Protein AF-A0A841MXU6-F1 (afdb_monomer_lite)

Secondary structure (DSSP, 8-state):
-PPEEEE---EETTTTEEPPHHHHHHHHHHHHTTTS-HHHHHHHTSSHHHHHHHHHHHHHHHHHHHHTTS--TTSHHHHHHHHHHT---EEEEEEETTT--EEEEEEEETTEEEEEEE-TTS-EEEEEEEES--TT---HHHHHHHHTTEEEEEEEEEEE--SS--STT----EEEEEEE-TT--EEEEEEE-TTSS-EEEEEE-SS----GGGEEEPPPTT--TTTT-S--PPTTTS-TT--PPP----

Organism: NCBI:txid297244

pLDDT: mean 88.32, std 12.35, range [35.34, 98.5]

Foldseek 3Di:
DFDKDKDFFDQDLQVLDTDDFVVRLVVQCVVCVVLDDNVVSCVQSPTSLSVVVQQVVLLVVLLLCVLVVVDDPLDVVSNVVSQSNGWDWTKMFIARPVPRHTQWMWIDIRQKIKIFGAAPVSHGQKMWIKGLHDPVDPDVVSSVLSNQQKIFGQKMKGWAADPDDPDPNSPQIWMWMWGADPQQKTKIWTFHPNPPPTDIDIDTDPDRAQRPLRIDHNADVPRCVRVNDPDRDDPRRGDPPDDDPDPNDD

Radius of gyration: 18.85 Å; chains: 1; bounding box: 48×35×50 Å

Structure (mmCIF, N/CA/C/O backbone):
data_AF-A0A841MXU6-F1
#
_entry.id   AF-A0A841MXU6-F1
#
loop_
_atom_site.group_PDB
_atom_site.id
_atom_site.type_symbol
_atom_site.label_atom_id
_atom_site.label_alt_id
_atom_site.label_comp_id
_atom_site.label_asym_id
_atom_site.label_entity_id
_atom_site.label_seq_id
_atom_site.pdbx_PDB_ins_code
_atom_site.Cartn_x
_atom_site.Cartn_y
_at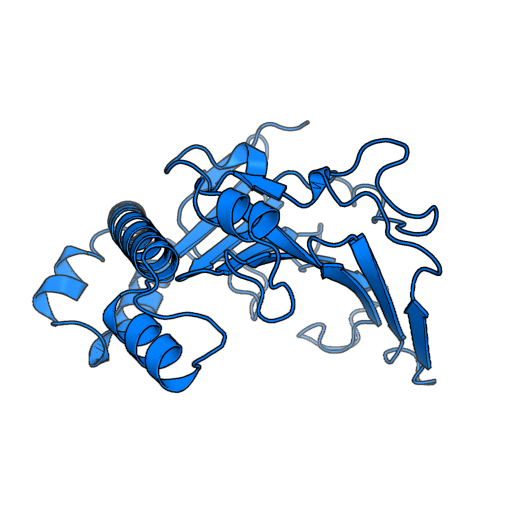om_site.Cartn_z
_atom_site.occupancy
_atom_site.B_iso_or_equiv
_atom_site.auth_seq_id
_atom_site.auth_comp_id
_atom_site.auth_asym_id
_atom_site.auth_atom_id
_atom_site.pdbx_PDB_model_num
ATOM 1 N N . MET A 1 1 ? 16.230 -15.625 5.266 1.00 59.97 1 MET A N 1
ATOM 2 C CA . MET A 1 1 ? 15.544 -14.329 5.433 1.00 59.97 1 MET A CA 1
ATOM 3 C C . MET A 1 1 ? 15.561 -14.016 6.918 1.00 59.97 1 MET A C 1
ATOM 5 O O . MET A 1 1 ? 15.306 -14.938 7.688 1.00 59.97 1 MET A O 1
ATOM 9 N N . GLN A 1 2 ? 15.966 -12.811 7.331 1.00 74.25 2 GLN A N 1
ATOM 10 C CA . GLN A 1 2 ? 15.846 -12.430 8.743 1.00 74.25 2 GLN A CA 1
ATOM 11 C C . GLN A 1 2 ? 14.363 -12.413 9.120 1.00 74.25 2 GLN A C 1
ATOM 13 O O . GLN A 1 2 ? 13.522 -12.077 8.288 1.00 74.25 2 GLN A O 1
ATOM 18 N N . LYS A 1 3 ? 14.041 -12.833 10.343 1.00 91.31 3 LYS A N 1
ATOM 19 C CA . LYS A 1 3 ? 12.657 -12.862 10.813 1.00 91.31 3 LYS A CA 1
ATOM 20 C C . LYS A 1 3 ? 12.192 -11.433 11.097 1.00 91.31 3 LYS A C 1
ATOM 22 O O . LYS A 1 3 ? 12.962 -10.622 11.617 1.00 91.31 3 LYS A O 1
ATOM 27 N N . LEU A 1 4 ? 10.955 -11.131 10.716 1.00 95.75 4 LEU A N 1
ATOM 28 C CA . LEU A 1 4 ? 10.369 -9.804 10.845 1.00 95.75 4 LEU A CA 1
ATOM 29 C C . LEU A 1 4 ? 9.420 -9.735 12.047 1.00 95.75 4 LEU A C 1
ATOM 31 O O . LEU A 1 4 ? 8.705 -10.686 12.369 1.00 95.75 4 LEU A O 1
ATOM 35 N N . LYS A 1 5 ? 9.408 -8.575 12.705 1.00 96.50 5 LYS A N 1
ATOM 36 C CA . LYS A 1 5 ? 8.465 -8.188 13.760 1.00 96.50 5 LYS A CA 1
ATOM 37 C C . LYS A 1 5 ? 7.562 -7.080 13.227 1.00 96.50 5 LYS A C 1
ATOM 39 O O . LYS A 1 5 ? 8.055 -6.074 12.730 1.00 96.50 5 LYS A O 1
ATOM 44 N N . TYR A 1 6 ? 6.251 -7.228 13.392 1.00 97.81 6 TYR A N 1
ATOM 45 C CA . TYR A 1 6 ? 5.263 -6.281 12.868 1.00 97.81 6 TYR A CA 1
ATOM 46 C C . TYR A 1 6 ? 4.638 -5.429 13.972 1.00 97.81 6 TYR A C 1
ATOM 48 O O . TYR A 1 6 ? 4.159 -5.953 14.981 1.00 97.81 6 TYR A O 1
ATOM 56 N N . ILE A 1 7 ? 4.606 -4.113 13.763 1.00 98.00 7 ILE A N 1
ATOM 57 C CA . ILE A 1 7 ? 3.993 -3.131 14.671 1.00 98.00 7 ILE A CA 1
ATOM 58 C C . ILE A 1 7 ? 3.063 -2.186 13.902 1.00 98.00 7 ILE A C 1
ATOM 60 O O . ILE A 1 7 ? 3.273 -1.932 12.723 1.00 98.00 7 ILE A O 1
ATOM 64 N N . TYR A 1 8 ? 2.056 -1.617 14.565 1.00 98.31 8 TYR A N 1
ATOM 65 C CA . TYR A 1 8 ? 1.033 -0.765 13.928 1.00 98.31 8 TYR A CA 1
ATOM 66 C C . TYR A 1 8 ? 1.363 0.735 13.992 1.00 98.31 8 TYR A C 1
ATOM 68 O O . TYR A 1 8 ? 0.489 1.581 14.168 1.00 98.31 8 TYR A O 1
ATOM 76 N N . GLN A 1 9 ? 2.649 1.071 13.940 1.00 97.56 9 GLN A N 1
ATOM 77 C CA . GLN A 1 9 ? 3.138 2.443 14.070 1.00 97.56 9 GLN A CA 1
ATOM 78 C C . GLN A 1 9 ? 3.466 3.034 12.700 1.00 97.56 9 GLN A C 1
ATOM 80 O O . GLN A 1 9 ? 3.890 2.320 11.791 1.00 97.56 9 GLN A O 1
ATOM 85 N N . ASN A 1 10 ? 3.272 4.346 12.569 1.00 94.69 10 ASN A N 1
ATOM 86 C CA . ASN A 1 10 ? 3.491 5.062 11.318 1.00 94.69 10 ASN A CA 1
ATOM 87 C C . ASN A 1 10 ? 4.986 5.309 11.055 1.00 94.69 10 ASN A C 1
ATOM 89 O O . ASN A 1 10 ? 5.704 5.814 11.925 1.00 94.69 10 ASN A O 1
ATOM 93 N N . TRP A 1 11 ? 5.425 5.051 9.826 1.00 95.38 11 TRP A N 1
ATOM 94 C CA . TRP A 1 11 ? 6.692 5.552 9.314 1.00 95.38 11 TRP A CA 1
ATOM 95 C C . TRP A 1 11 ? 6.511 6.961 8.747 1.00 95.38 11 TRP A C 1
ATOM 97 O O . TRP A 1 11 ? 5.842 7.169 7.736 1.00 95.38 11 TRP A O 1
ATOM 107 N N . ASN A 1 12 ? 7.125 7.968 9.367 1.00 91.38 12 ASN A N 1
ATOM 108 C CA . ASN A 1 12 ? 7.040 9.318 8.825 1.00 91.38 12 ASN A CA 1
ATOM 109 C C . ASN A 1 12 ? 8.089 9.518 7.726 1.00 91.38 12 ASN A C 1
ATOM 111 O O . ASN A 1 12 ? 9.257 9.771 8.028 1.00 91.38 12 ASN A O 1
ATOM 115 N N . ARG A 1 13 ? 7.648 9.469 6.462 1.00 84.56 13 ARG A N 1
ATOM 116 C CA . ARG A 1 13 ? 8.497 9.702 5.280 1.00 84.56 13 ARG A CA 1
ATOM 117 C C . ARG A 1 13 ? 9.239 11.039 5.311 1.00 84.56 13 ARG A C 1
ATOM 119 O O . ARG A 1 13 ? 10.367 11.106 4.851 1.00 84.56 13 ARG A O 1
ATOM 126 N N . SER A 1 14 ? 8.639 12.100 5.853 1.00 84.06 14 SER A N 1
ATOM 127 C CA . SER A 1 14 ? 9.260 13.434 5.875 1.00 84.06 14 SER A CA 1
ATOM 128 C C . SER A 1 14 ? 10.401 13.559 6.883 1.00 84.06 14 SER A C 1
ATOM 130 O O . SER A 1 14 ? 11.242 14.439 6.732 1.00 84.06 14 SER A O 1
ATOM 132 N N . TYR A 1 15 ? 10.413 12.711 7.912 1.00 85.75 15 TYR A N 1
ATOM 133 C CA . TYR A 1 15 ? 11.448 12.700 8.948 1.00 85.75 15 TYR A CA 1
ATOM 134 C C . TYR A 1 15 ? 12.307 11.433 8.921 1.00 85.75 15 TYR A C 1
ATOM 136 O O . TYR A 1 15 ? 13.129 11.270 9.820 1.00 85.75 15 TYR A O 1
ATOM 144 N N . TYR A 1 16 ? 12.088 10.537 7.950 1.00 88.44 16 TYR A N 1
ATOM 145 C CA . TYR A 1 16 ? 12.778 9.248 7.826 1.00 88.44 16 TYR A CA 1
ATOM 146 C C . TYR A 1 16 ? 12.833 8.484 9.156 1.00 88.44 16 TYR A C 1
ATOM 148 O O . TYR A 1 16 ? 13.884 8.028 9.604 1.00 88.44 16 TYR A O 1
ATOM 156 N N . LYS A 1 17 ? 11.688 8.430 9.852 1.00 93.69 17 LYS A N 1
ATOM 157 C CA . LYS A 1 17 ? 11.637 7.928 11.227 1.00 93.69 17 LYS A CA 1
ATOM 158 C C . LYS A 1 17 ? 10.309 7.280 11.593 1.00 93.69 17 LYS A C 1
ATOM 160 O O . LYS A 1 17 ? 9.234 7.866 11.411 1.00 93.69 17 LYS A O 1
ATOM 165 N N . LEU A 1 18 ? 10.420 6.135 12.263 1.00 96.50 18 LEU A N 1
ATOM 166 C CA . LEU A 1 18 ? 9.331 5.460 12.957 1.00 96.50 18 LEU A CA 1
ATOM 167 C C . LEU A 1 18 ? 8.776 6.343 14.082 1.00 96.50 18 LEU A C 1
ATOM 169 O O . LEU A 1 18 ? 9.493 6.754 14.999 1.00 96.50 18 LEU A O 1
ATOM 173 N N . GLN A 1 19 ? 7.482 6.636 14.017 1.00 96.94 19 GLN A N 1
ATOM 174 C CA . GLN A 1 19 ? 6.793 7.419 15.035 1.00 96.94 19 GLN A CA 1
ATOM 175 C C . GLN A 1 19 ? 6.415 6.549 16.225 1.00 96.94 19 GLN A C 1
ATOM 177 O O . GLN A 1 19 ? 6.092 5.372 16.071 1.00 96.94 19 GLN A O 1
ATOM 182 N N . SER A 1 20 ? 6.396 7.137 17.422 1.00 97.00 20 SER A N 1
ATOM 183 C CA . SER A 1 20 ? 5.842 6.452 18.589 1.00 97.00 20 SER A CA 1
ATOM 184 C C . SER A 1 20 ? 4.353 6.150 18.386 1.00 97.00 20 SER A C 1
ATOM 186 O O . SER A 1 20 ? 3.669 6.778 17.570 1.00 97.00 20 SER A O 1
ATOM 188 N N . GLU A 1 21 ? 3.836 5.198 19.157 1.00 97.38 21 GLU A N 1
ATOM 189 C CA . GLU A 1 21 ? 2.404 4.905 19.220 1.00 97.38 21 GLU A CA 1
ATOM 190 C C . GLU A 1 21 ? 1.576 6.165 19.527 1.00 97.38 21 GLU A C 1
ATOM 192 O O . GLU A 1 21 ? 0.619 6.457 18.813 1.00 97.38 21 GLU A O 1
ATOM 197 N N . GLU A 1 22 ? 1.995 6.979 20.501 1.00 97.62 22 GLU A N 1
ATOM 198 C CA . GLU A 1 22 ? 1.302 8.223 20.858 1.00 97.62 22 GLU A CA 1
ATOM 199 C C . GLU A 1 22 ? 1.213 9.200 19.674 1.00 97.62 22 GLU A C 1
ATOM 201 O O . GLU A 1 22 ? 0.155 9.778 19.411 1.00 97.62 22 GLU A O 1
ATOM 206 N N . VAL A 1 23 ? 2.313 9.390 18.935 1.00 97.50 23 VAL A N 1
ATOM 207 C CA . VAL A 1 23 ? 2.326 10.289 17.773 1.00 97.50 23 VAL A CA 1
ATOM 208 C C . VAL A 1 23 ? 1.480 9.720 16.633 1.00 97.50 23 VAL A C 1
ATOM 210 O O . VAL A 1 23 ? 0.743 10.470 15.991 1.00 97.50 23 VAL A O 1
ATOM 213 N N . THR A 1 24 ? 1.525 8.403 16.424 1.00 97.44 24 THR A N 1
ATOM 214 C CA . THR A 1 24 ? 0.698 7.706 15.426 1.00 97.44 24 THR A CA 1
ATOM 215 C C . THR A 1 24 ? -0.796 7.878 15.727 1.00 97.44 24 THR A C 1
ATOM 217 O O . THR A 1 24 ? -1.571 8.258 14.850 1.00 97.44 24 THR A O 1
ATOM 220 N N . ILE A 1 25 ? -1.210 7.712 16.985 1.00 98.06 25 ILE A N 1
ATOM 221 C CA . ILE A 1 25 ? -2.596 7.939 17.411 1.00 98.06 25 ILE A CA 1
ATOM 222 C C . ILE A 1 25 ? -3.023 9.396 17.235 1.00 98.06 25 ILE A C 1
ATOM 224 O O . ILE A 1 25 ? -4.095 9.659 16.681 1.00 98.06 25 ILE A O 1
ATOM 228 N N . LYS A 1 26 ? -2.188 10.359 17.644 1.00 97.38 26 LYS A N 1
ATOM 229 C CA . LYS A 1 26 ? -2.478 11.790 17.446 1.00 97.38 26 LYS A CA 1
ATOM 230 C C . LYS A 1 26 ? -2.643 12.138 15.968 1.00 97.38 26 LYS A C 1
ATOM 232 O O . LYS A 1 26 ? -3.482 12.978 15.636 1.00 97.38 26 LYS A O 1
ATOM 237 N N . TYR A 1 27 ? -1.873 11.497 15.088 1.00 96.19 27 TYR A N 1
ATOM 238 C CA . TYR A 1 27 ? -2.028 11.642 13.645 1.00 96.19 27 TYR A CA 1
ATOM 239 C C . TYR A 1 27 ? -3.426 11.201 13.187 1.00 96.19 27 TYR A C 1
ATOM 241 O O . TYR A 1 27 ? -4.136 12.020 12.599 1.00 96.19 27 TYR A O 1
ATOM 249 N N . TYR A 1 28 ? -3.877 9.989 13.533 1.00 97.25 28 TYR A N 1
ATOM 250 C CA . TYR A 1 28 ? -5.220 9.520 13.160 1.00 97.25 28 TYR A CA 1
ATOM 251 C C . TYR A 1 28 ?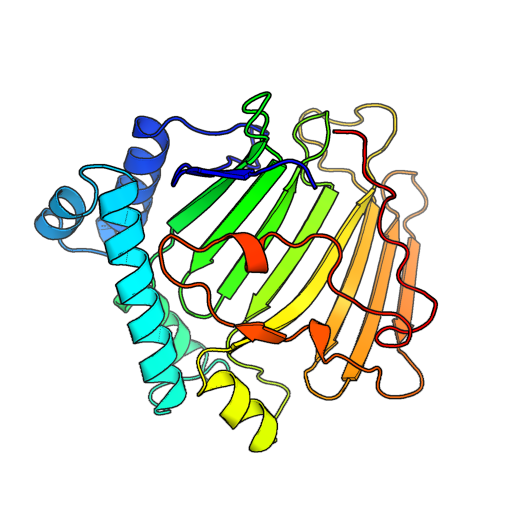 -6.330 10.394 13.755 1.00 97.25 28 TYR A C 1
ATOM 253 O O . TYR A 1 28 ? -7.257 10.791 13.049 1.00 97.25 28 TYR A O 1
ATOM 261 N N . GLN A 1 29 ? -6.216 10.776 15.029 1.00 97.50 29 GLN A N 1
ATOM 262 C CA . GLN A 1 29 ? -7.179 11.668 15.680 1.00 97.50 29 GLN A CA 1
ATOM 263 C C . GLN A 1 29 ? -7.290 13.018 14.970 1.00 97.50 29 GLN A C 1
ATOM 265 O O . GLN A 1 29 ? -8.389 13.548 14.812 1.00 97.50 29 GLN A O 1
ATOM 270 N N . ARG A 1 30 ? -6.163 13.590 14.531 1.00 96.75 30 ARG A N 1
ATOM 271 C CA . ARG A 1 30 ? -6.155 14.851 13.785 1.00 96.75 30 ARG A CA 1
ATOM 272 C C . ARG A 1 30 ? -6.745 14.676 12.390 1.00 96.75 30 ARG A C 1
ATOM 274 O O . ARG A 1 30 ? -7.559 15.505 11.990 1.00 96.75 30 ARG A O 1
ATOM 281 N N . PHE A 1 31 ? -6.349 13.622 11.682 1.00 95.50 31 PHE A N 1
ATOM 282 C CA . PHE A 1 31 ? -6.774 13.357 10.310 1.00 95.50 31 PHE A CA 1
ATOM 283 C C . PHE A 1 31 ? -8.285 13.095 10.211 1.00 95.50 31 PHE A C 1
ATOM 285 O O . PHE A 1 31 ? -8.950 13.631 9.328 1.00 95.50 31 PHE A O 1
ATOM 292 N N . TYR A 1 32 ? -8.853 12.344 11.160 1.00 96.31 32 TYR A N 1
ATOM 293 C CA . TYR A 1 32 ? -10.266 11.946 11.147 1.00 96.31 32 TYR A CA 1
ATOM 294 C C . TYR A 1 32 ? -11.193 12.837 11.988 1.00 96.31 32 TYR A C 1
ATOM 296 O O . TYR A 1 32 ? -12.394 12.574 12.059 1.00 96.31 32 TYR A O 1
ATOM 304 N N . LYS A 1 33 ? -10.685 13.922 12.592 1.00 96.06 33 LYS A N 1
ATOM 305 C CA . LYS A 1 33 ? -11.451 14.798 13.503 1.00 96.06 33 LYS A CA 1
ATOM 306 C C . LYS A 1 33 ? -12.765 15.318 12.909 1.00 96.06 33 LYS A C 1
ATOM 308 O O . LYS A 1 33 ? -13.740 15.457 13.641 1.00 96.06 33 LYS A O 1
ATOM 313 N N . SER A 1 34 ? -12.776 15.639 11.616 1.00 93.50 34 SER A N 1
ATOM 314 C CA . SER A 1 34 ? -13.950 16.142 10.887 1.00 93.50 34 SER A CA 1
ATOM 315 C C . SER A 1 34 ? -14.631 15.086 10.014 1.00 93.50 34 SER A C 1
ATOM 317 O O . SER A 1 34 ? -15.618 15.399 9.361 1.00 93.50 34 SER A O 1
ATOM 319 N N . LYS A 1 35 ? -14.106 13.856 9.990 1.00 92.56 35 LYS A N 1
ATOM 320 C CA . LYS A 1 35 ? -14.578 12.758 9.131 1.00 92.56 35 LYS A CA 1
ATOM 321 C C . LYS A 1 35 ? -15.348 11.684 9.900 1.00 92.56 35 LYS A C 1
ATOM 323 O O . LYS A 1 35 ? -15.962 10.812 9.302 1.00 92.56 35 LYS A O 1
ATOM 328 N N . MET A 1 36 ? -15.292 11.712 11.231 1.00 93.81 36 MET A N 1
ATOM 329 C CA . MET A 1 36 ? -15.901 10.698 12.087 1.00 93.81 36 MET A CA 1
ATOM 330 C C . MET A 1 36 ? -16.563 11.321 13.320 1.00 93.81 36 MET A C 1
ATOM 332 O O . MET A 1 36 ? -16.081 12.334 13.837 1.00 93.81 36 MET A O 1
ATOM 336 N N . PRO A 1 37 ? -17.623 10.697 13.870 1.00 95.25 37 PRO A N 1
ATOM 337 C CA . PRO A 1 37 ? -18.188 11.110 15.147 1.00 95.25 37 PRO A CA 1
ATOM 338 C C . PRO A 1 37 ? -17.129 11.100 16.255 1.00 95.25 37 PRO A C 1
ATOM 340 O O . PRO A 1 37 ? -16.444 10.097 16.463 1.00 95.25 37 PRO A O 1
ATOM 343 N N . LYS A 1 38 ? -17.033 12.195 17.022 1.00 96.44 38 LYS A N 1
ATOM 344 C CA . LYS A 1 38 ? -16.000 12.384 18.059 1.00 96.44 38 LYS A CA 1
ATOM 345 C C . LYS A 1 38 ? -15.885 11.197 19.023 1.00 96.44 38 LYS A C 1
ATOM 347 O O . LYS A 1 38 ? -14.779 10.748 19.298 1.00 96.44 38 LYS A O 1
ATOM 352 N N . LYS A 1 39 ? -17.021 10.686 19.517 1.00 96.75 39 LYS A N 1
ATOM 353 C CA . LYS A 1 39 ? -17.061 9.546 20.448 1.00 96.75 39 LYS A CA 1
ATOM 354 C C . LYS A 1 39 ? -16.432 8.294 19.828 1.00 96.75 39 LYS A C 1
ATOM 356 O O . LYS A 1 39 ? -15.560 7.688 20.437 1.00 96.75 39 LYS A O 1
ATOM 361 N N . MET A 1 40 ? -16.820 7.976 18.594 1.00 96.69 40 MET A N 1
ATOM 362 C CA . MET A 1 40 ? -16.285 6.837 17.852 1.00 96.69 40 MET A CA 1
ATOM 363 C C . MET A 1 40 ? -14.782 6.988 17.609 1.00 96.69 40 MET A C 1
ATOM 365 O O . MET A 1 40 ? -14.031 6.046 17.836 1.00 96.69 40 MET A O 1
ATOM 369 N N . LEU A 1 41 ? -14.326 8.176 17.202 1.00 97.19 41 LEU A N 1
ATOM 370 C CA . LEU A 1 41 ? -12.905 8.434 16.983 1.00 97.19 41 LEU A CA 1
ATOM 371 C C . LEU A 1 41 ? -12.091 8.199 18.262 1.00 97.19 41 LEU A C 1
ATOM 373 O O . LEU A 1 41 ? -11.084 7.500 18.216 1.00 97.19 41 LEU A O 1
ATOM 377 N N . THR A 1 42 ? -12.540 8.719 19.407 1.00 96.69 42 THR A N 1
ATOM 378 C CA . THR A 1 42 ? -11.878 8.491 20.702 1.00 96.69 42 THR A CA 1
ATOM 379 C C . THR A 1 42 ? -11.848 7.009 21.079 1.00 96.69 42 THR A C 1
ATOM 381 O O . THR A 1 42 ? -10.805 6.509 21.483 1.00 96.69 42 THR A O 1
ATOM 384 N N . GLU A 1 43 ? -12.958 6.287 20.910 1.00 97.25 43 GLU A N 1
ATOM 385 C CA . GLU A 1 43 ? -13.033 4.852 21.217 1.00 97.25 43 GLU A CA 1
ATOM 386 C C . GLU A 1 43 ? -12.124 4.003 20.321 1.00 97.25 43 GLU A C 1
ATOM 388 O O . GLU A 1 43 ? -11.524 3.041 20.792 1.00 97.25 43 GLU A O 1
ATOM 393 N N . LYS A 1 44 ? -12.005 4.343 19.032 1.00 98.12 44 LYS A N 1
ATOM 394 C CA . LYS A 1 44 ? -11.187 3.577 18.078 1.00 98.12 44 LYS A CA 1
ATOM 395 C C . LYS A 1 44 ? -9.706 3.948 18.094 1.00 98.12 44 LYS A C 1
ATOM 397 O O . LYS A 1 44 ? -8.909 3.191 17.561 1.00 98.12 44 LYS A O 1
ATOM 402 N N . THR A 1 45 ? -9.329 5.068 18.708 1.00 97.56 45 THR A N 1
ATOM 403 C CA . THR A 1 45 ? -7.935 5.551 18.792 1.00 97.56 45 THR A CA 1
ATOM 404 C C . THR A 1 45 ? -7.358 5.446 20.208 1.00 97.56 45 THR A C 1
ATOM 406 O O . THR A 1 45 ? -6.571 6.294 20.619 1.00 97.56 45 THR A O 1
ATOM 409 N N . GLN A 1 46 ? -7.759 4.421 20.968 1.00 97.06 46 GLN A N 1
ATOM 410 C CA . GLN A 1 46 ? -7.205 4.141 22.302 1.00 97.06 46 GLN A CA 1
ATOM 411 C C . GLN A 1 46 ? -5.733 3.711 22.243 1.00 97.06 46 GLN A C 1
ATOM 413 O O . GLN A 1 46 ? -4.927 4.161 23.051 1.00 97.06 46 GLN A O 1
ATOM 418 N N . ASP A 1 47 ? -5.403 2.874 21.263 1.00 98.00 47 ASP A N 1
ATOM 419 C CA . ASP A 1 47 ? -4.073 2.342 20.975 1.00 98.00 47 ASP A CA 1
ATOM 420 C C . ASP A 1 47 ? -3.992 2.007 19.474 1.00 98.00 47 ASP A C 1
ATOM 422 O O . ASP A 1 47 ? -5.026 1.910 18.789 1.00 98.00 47 ASP A O 1
ATOM 426 N N . VAL A 1 48 ? -2.778 1.868 18.930 1.00 98.00 48 VAL A N 1
ATOM 427 C CA . VAL A 1 48 ? -2.612 1.697 17.471 1.00 98.00 48 VAL A CA 1
ATOM 428 C C . VAL A 1 48 ? -3.190 0.384 16.952 1.00 98.00 48 VAL A C 1
ATOM 430 O O . VAL A 1 48 ? -3.661 0.327 15.817 1.00 98.00 48 VAL A O 1
ATOM 433 N N . LYS A 1 49 ? -3.207 -0.675 17.769 1.00 97.94 49 LYS A N 1
ATOM 434 C CA . LYS A 1 49 ? -3.723 -1.988 17.367 1.00 97.94 49 LYS A CA 1
ATOM 435 C C . LYS A 1 49 ? -5.249 -1.979 17.300 1.00 97.94 49 LYS A C 1
ATOM 437 O O . LYS A 1 49 ? -5.822 -2.577 16.389 1.00 97.94 49 LYS A O 1
ATOM 442 N N . THR A 1 50 ? -5.907 -1.294 18.231 1.00 98.44 50 THR A N 1
ATOM 443 C CA . THR A 1 50 ? -7.355 -1.069 18.232 1.00 98.44 50 THR A CA 1
ATOM 444 C C . THR A 1 50 ? -7.778 -0.273 17.001 1.00 98.44 50 THR A C 1
ATOM 446 O O . THR A 1 50 ? -8.733 -0.669 16.325 1.00 98.44 50 THR A O 1
ATOM 449 N N . TRP A 1 51 ? -7.029 0.779 16.649 1.00 98.50 51 TRP A N 1
ATOM 450 C CA . TRP A 1 51 ? -7.261 1.517 15.408 1.00 98.50 51 TRP A CA 1
ATOM 451 C C . TRP A 1 51 ? -7.063 0.630 14.178 1.00 98.50 51 TRP A C 1
ATOM 453 O O . TRP A 1 51 ? -7.963 0.539 13.347 1.00 98.50 51 TRP A O 1
ATOM 463 N N . ALA A 1 52 ? -5.934 -0.079 14.088 1.00 98.44 52 ALA A N 1
ATOM 464 C CA . ALA A 1 52 ? -5.610 -0.926 12.944 1.00 98.44 52 ALA A CA 1
ATOM 465 C C . ALA A 1 52 ? -6.664 -2.018 12.706 1.00 98.44 52 ALA A C 1
ATOM 467 O O . ALA A 1 52 ? -7.068 -2.230 11.569 1.00 98.44 52 ALA A O 1
ATOM 468 N N . LYS A 1 53 ? -7.187 -2.663 13.760 1.00 98.31 53 LYS A N 1
ATOM 469 C CA . LYS A 1 53 ? -8.283 -3.645 13.633 1.00 98.31 53 LYS A CA 1
ATOM 470 C C . LYS A 1 53 ? -9.562 -3.029 13.072 1.00 98.31 53 LYS A C 1
ATOM 472 O O . LYS A 1 53 ? -10.224 -3.627 12.220 1.00 98.31 53 LYS A O 1
ATOM 477 N N . TYR A 1 54 ? -9.931 -1.850 13.574 1.00 98.25 54 TYR A N 1
ATOM 478 C CA . TYR A 1 54 ? -11.103 -1.125 13.091 1.00 98.25 54 TYR A CA 1
ATOM 479 C C . TYR A 1 54 ? -10.923 -0.712 11.627 1.00 98.25 54 TYR A C 1
ATOM 481 O O . TYR A 1 54 ? -11.806 -0.966 10.810 1.00 98.25 54 TYR A O 1
ATOM 489 N N . ALA A 1 55 ? -9.767 -0.141 11.295 1.00 98.31 55 ALA A N 1
ATOM 490 C CA . ALA A 1 55 ? -9.450 0.321 9.956 1.00 98.31 55 ALA A CA 1
ATOM 491 C C . ALA A 1 55 ? -9.375 -0.830 8.944 1.00 98.31 55 ALA A C 1
ATOM 493 O O . ALA A 1 55 ? -9.964 -0.739 7.872 1.00 98.31 55 ALA A O 1
ATOM 494 N N . TYR A 1 56 ? -8.753 -1.949 9.322 1.00 98.06 56 TYR A N 1
ATOM 495 C CA . TYR A 1 56 ? -8.729 -3.179 8.535 1.00 98.06 56 TYR A CA 1
ATOM 496 C C . TYR A 1 56 ? -10.137 -3.670 8.191 1.00 98.06 56 TYR A C 1
ATOM 498 O O . TYR A 1 56 ? -10.431 -3.947 7.031 1.00 98.06 56 TYR A O 1
ATOM 506 N N . SER A 1 57 ? -11.021 -3.732 9.193 1.00 97.69 57 SER A N 1
ATOM 507 C CA . SER A 1 57 ? -12.407 -4.175 8.995 1.00 97.69 57 SER A CA 1
ATOM 508 C C . SER A 1 57 ? -13.170 -3.226 8.068 1.00 97.69 57 SER A C 1
ATOM 510 O O . SER A 1 57 ? -13.900 -3.681 7.194 1.00 97.69 57 SER A O 1
ATOM 512 N N . ALA A 1 58 ? -12.967 -1.914 8.225 1.00 97.56 58 ALA A N 1
ATOM 513 C CA . ALA A 1 58 ? -13.582 -0.904 7.370 1.00 97.56 58 ALA A CA 1
ATOM 514 C C . ALA A 1 58 ? -13.078 -0.982 5.917 1.00 97.56 58 ALA A C 1
ATOM 516 O O . ALA A 1 58 ? -13.871 -0.887 4.988 1.00 97.56 58 ALA A O 1
ATOM 517 N N . ASN A 1 59 ? -11.781 -1.214 5.700 1.00 97.00 59 ASN A N 1
ATOM 518 C CA . ASN A 1 59 ? -11.230 -1.382 4.352 1.00 97.00 59 ASN A CA 1
ATOM 519 C C . ASN A 1 59 ? -11.701 -2.687 3.696 1.00 97.00 59 ASN A C 1
ATOM 521 O O . ASN A 1 59 ? -11.959 -2.705 2.497 1.00 97.00 59 ASN A O 1
ATOM 525 N N . LYS A 1 60 ? -11.881 -3.764 4.472 1.00 94.69 60 LYS A N 1
ATOM 526 C CA . LYS A 1 60 ? -12.470 -5.004 3.952 1.00 94.69 60 LYS A CA 1
ATOM 527 C C . LYS A 1 60 ? -13.920 -4.799 3.506 1.00 94.69 60 LYS A C 1
ATOM 529 O O . LYS A 1 60 ? -14.270 -5.227 2.413 1.00 94.69 60 LYS A O 1
ATOM 534 N N . ASP A 1 61 ? -14.725 -4.095 4.303 1.00 95.50 61 ASP A N 1
ATOM 535 C CA . ASP A 1 61 ? -16.089 -3.700 3.916 1.00 95.50 61 ASP A CA 1
ATOM 536 C C . ASP A 1 61 ? -16.088 -2.831 2.646 1.00 95.50 61 ASP A C 1
ATOM 538 O O . ASP A 1 61 ? -16.827 -3.105 1.705 1.00 95.50 61 ASP A O 1
ATOM 542 N N . PHE A 1 62 ? -15.190 -1.843 2.567 1.00 95.38 62 PHE A N 1
ATOM 543 C CA . PHE A 1 62 ? -15.023 -0.996 1.383 1.00 95.38 62 PHE A CA 1
ATOM 544 C C . PHE A 1 62 ? -14.793 -1.822 0.107 1.00 95.38 62 PHE A C 1
ATOM 546 O O . PHE A 1 62 ? -15.509 -1.637 -0.876 1.00 95.38 62 PHE A O 1
ATOM 553 N N . MET A 1 63 ? -13.844 -2.764 0.132 1.00 92.12 63 MET A N 1
ATOM 554 C CA . MET A 1 63 ? -13.557 -3.631 -1.018 1.00 92.12 63 MET A CA 1
ATOM 555 C C . MET A 1 63 ? -14.726 -4.568 -1.347 1.00 92.12 63 MET A C 1
ATOM 557 O O . MET A 1 63 ? -15.098 -4.703 -2.509 1.00 92.12 63 MET A O 1
ATOM 561 N N . GLN A 1 64 ? -15.373 -5.160 -0.339 1.00 91.12 64 GLN A N 1
ATOM 562 C CA . GLN A 1 64 ? -16.541 -6.021 -0.551 1.00 91.12 64 GLN A CA 1
ATOM 563 C C . GLN A 1 64 ? -17.685 -5.281 -1.250 1.00 91.12 64 GLN A C 1
ATOM 565 O O . GLN A 1 64 ? -18.308 -5.828 -2.162 1.00 91.12 64 GLN A O 1
ATOM 570 N N . ARG A 1 65 ? -17.935 -4.024 -0.873 1.00 92.69 65 ARG A N 1
ATOM 571 C CA . ARG A 1 65 ? -18.941 -3.171 -1.521 1.00 92.69 65 ARG A CA 1
ATOM 572 C C . ARG A 1 65 ? -18.549 -2.809 -2.957 1.00 92.69 65 ARG A C 1
ATOM 574 O O . ARG A 1 65 ? -19.412 -2.805 -3.836 1.00 92.69 65 ARG A O 1
ATOM 581 N N . MET A 1 66 ? -17.258 -2.592 -3.234 1.00 90.50 66 MET A N 1
ATOM 582 C CA . MET A 1 66 ? -16.768 -2.451 -4.615 1.00 90.50 66 MET A CA 1
ATOM 583 C C . MET A 1 66 ? -17.031 -3.712 -5.445 1.00 90.50 66 MET A C 1
ATOM 585 O O . MET A 1 66 ? -17.538 -3.622 -6.560 1.00 90.50 66 MET A O 1
ATOM 589 N N . TRP A 1 67 ? -16.760 -4.901 -4.900 1.00 86.38 67 TRP A N 1
ATOM 590 C CA . TRP A 1 67 ? -16.989 -6.181 -5.587 1.00 86.38 67 TRP A CA 1
ATOM 591 C C . TRP A 1 67 ? -18.455 -6.465 -5.884 1.00 86.38 67 TRP A C 1
ATOM 593 O O . TRP A 1 67 ? -18.773 -7.100 -6.892 1.00 86.38 67 TRP A O 1
ATOM 603 N N . GLN A 1 68 ? -19.343 -5.978 -5.021 1.00 88.12 68 GLN A N 1
ATOM 604 C CA . GLN A 1 68 ? -20.790 -6.016 -5.222 1.00 88.12 68 GLN A CA 1
ATOM 605 C C . GLN A 1 68 ? -21.270 -4.993 -6.264 1.00 88.12 68 GLN A C 1
ATOM 607 O O . GLN A 1 68 ? -22.443 -5.002 -6.633 1.00 88.12 68 GLN A O 1
ATOM 612 N N . GLY A 1 69 ? -20.373 -4.143 -6.773 1.00 87.25 69 GLY A N 1
ATOM 613 C CA . GLY A 1 69 ? -20.663 -3.153 -7.802 1.00 87.25 69 GLY A CA 1
ATOM 614 C C . GLY A 1 69 ? -21.323 -1.883 -7.272 1.00 87.25 69 GLY A C 1
ATOM 615 O O . GLY A 1 69 ? -21.884 -1.131 -8.065 1.00 87.25 69 GLY A O 1
ATOM 616 N N . GLU A 1 70 ? -21.272 -1.619 -5.960 1.00 91.62 70 GLU A N 1
ATOM 617 C CA . GLU A 1 70 ? -21.852 -0.393 -5.394 1.00 91.62 70 GLU A CA 1
ATOM 618 C C . GLU A 1 70 ? -21.137 0.871 -5.891 1.00 91.62 70 GLU A C 1
ATOM 620 O O . GLU A 1 70 ? -21.757 1.920 -6.057 1.00 91.62 70 GLU A O 1
ATOM 625 N N . PHE A 1 71 ? -19.825 0.775 -6.108 1.00 92.12 71 PHE A N 1
ATOM 626 C CA . PHE A 1 71 ? -18.976 1.831 -6.648 1.00 92.12 71 PHE A CA 1
ATOM 627 C C . PHE A 1 71 ? -17.690 1.219 -7.227 1.00 92.12 71 PHE A C 1
ATOM 629 O O . PHE A 1 71 ? -17.373 0.062 -6.965 1.00 92.12 71 PHE A O 1
ATOM 636 N N . SER A 1 72 ? -16.955 1.975 -8.045 1.00 88.94 72 SER A N 1
ATOM 637 C CA . SER A 1 72 ? -15.699 1.523 -8.668 1.00 88.94 72 SER A CA 1
ATOM 638 C C . SER A 1 72 ? -14.790 2.706 -8.977 1.00 88.94 72 SER A C 1
ATOM 640 O O . SER A 1 72 ? -15.252 3.851 -8.991 1.00 88.94 72 SER A O 1
ATOM 642 N N . LEU A 1 73 ? -13.528 2.435 -9.319 1.00 87.00 73 LEU A N 1
ATOM 643 C CA . LEU A 1 73 ? -12.592 3.477 -9.756 1.00 87.00 73 LEU A CA 1
ATOM 644 C C . LEU A 1 73 ? -13.016 4.173 -11.068 1.00 87.00 73 LEU A C 1
ATOM 646 O O . LEU A 1 73 ? -12.493 5.234 -11.398 1.00 87.00 73 LEU A O 1
ATOM 650 N N . LYS A 1 74 ? -13.993 3.625 -11.808 1.00 85.88 74 LYS A N 1
ATOM 651 C CA . LYS A 1 74 ? -14.554 4.247 -13.022 1.00 85.88 74 LYS A CA 1
ATOM 652 C C . LYS A 1 74 ? -15.512 5.410 -12.722 1.00 85.88 74 LYS A C 1
ATOM 654 O O . LYS A 1 74 ? -15.778 6.212 -13.612 1.00 85.88 74 LYS A O 1
ATOM 659 N N . ASN A 1 75 ? -16.030 5.514 -11.494 1.00 88.38 75 ASN A N 1
ATOM 660 C CA . ASN A 1 75 ? -16.882 6.619 -11.043 1.00 88.38 75 ASN A CA 1
ATOM 661 C C . ASN A 1 75 ? -16.240 7.301 -9.828 1.00 88.38 75 ASN A C 1
ATOM 663 O O . ASN A 1 75 ? -16.534 6.965 -8.678 1.00 88.38 75 ASN A O 1
ATOM 667 N N . LEU A 1 76 ? -15.344 8.249 -10.111 1.00 89.12 76 LEU A N 1
ATOM 668 C CA . LEU A 1 76 ? -14.486 8.873 -9.105 1.00 89.12 76 LEU A CA 1
ATOM 669 C C . LEU A 1 76 ? -15.261 9.646 -8.037 1.00 89.12 76 LEU A C 1
ATOM 671 O O . LEU A 1 76 ? -14.865 9.593 -6.880 1.00 89.12 76 LEU A O 1
ATOM 675 N N . ASP A 1 77 ? -16.365 10.311 -8.379 1.00 93.00 77 ASP A N 1
ATOM 676 C CA . ASP A 1 77 ? -17.138 11.081 -7.396 1.00 93.00 77 ASP A CA 1
ATOM 677 C C . ASP A 1 77 ? -17.725 10.153 -6.327 1.00 93.00 77 ASP A C 1
ATOM 679 O O . ASP A 1 77 ? -17.476 10.322 -5.134 1.00 93.00 77 ASP A O 1
ATOM 683 N N . THR A 1 78 ? -18.416 9.090 -6.756 1.00 93.81 78 THR A N 1
ATOM 684 C CA . THR A 1 78 ? -18.975 8.098 -5.824 1.00 93.81 78 THR A CA 1
ATOM 685 C C . THR A 1 78 ? -17.877 7.333 -5.086 1.00 93.81 78 THR A C 1
ATOM 687 O O . THR A 1 78 ? -18.021 7.048 -3.900 1.00 93.81 78 THR A O 1
ATOM 690 N N . PHE A 1 79 ? -16.768 7.010 -5.756 1.00 93.62 79 PHE A N 1
ATOM 691 C CA . PHE A 1 79 ? -15.623 6.373 -5.111 1.00 93.62 79 PHE A CA 1
ATOM 692 C C . PHE A 1 79 ? -15.053 7.249 -3.987 1.00 93.62 79 PHE A C 1
ATOM 694 O O . PHE A 1 79 ? -14.869 6.766 -2.871 1.00 93.62 79 PHE A O 1
ATOM 701 N N . ASN A 1 80 ? -14.831 8.538 -4.250 1.00 93.38 80 ASN A N 1
ATOM 702 C CA . ASN A 1 80 ? -14.276 9.483 -3.282 1.00 93.38 80 ASN A CA 1
ATOM 703 C C . ASN A 1 80 ? -15.207 9.682 -2.080 1.00 93.38 80 ASN A C 1
ATOM 705 O O . ASN A 1 80 ? -14.742 9.636 -0.939 1.00 93.38 80 ASN A O 1
ATOM 709 N N . ASP A 1 81 ? -16.517 9.798 -2.316 1.00 94.44 81 ASP A N 1
ATOM 710 C CA . ASP A 1 81 ? -17.512 9.859 -1.240 1.00 94.44 81 ASP A CA 1
ATOM 711 C C . ASP A 1 81 ? -17.424 8.621 -0.334 1.00 94.44 81 ASP A C 1
ATOM 713 O O . ASP A 1 81 ? -17.438 8.722 0.897 1.00 94.44 81 ASP A O 1
ATOM 717 N N . LYS A 1 82 ? -17.274 7.433 -0.934 1.00 95.25 82 LYS A N 1
ATOM 718 C CA . LYS A 1 82 ? -17.154 6.166 -0.199 1.00 95.25 82 LYS A CA 1
ATOM 719 C C . LYS A 1 82 ? -15.821 6.029 0.526 1.00 95.25 82 LYS A C 1
ATOM 721 O O . LYS A 1 82 ? -15.782 5.430 1.603 1.00 95.25 82 LYS A O 1
ATOM 726 N N . VAL A 1 83 ? -14.739 6.591 -0.015 1.00 94.31 83 VAL A N 1
ATOM 727 C CA . VAL A 1 83 ? -13.440 6.653 0.669 1.00 94.31 83 VAL A CA 1
ATOM 728 C C . VAL A 1 83 ? -13.576 7.464 1.955 1.00 94.31 83 VAL A C 1
ATOM 730 O O . VAL A 1 83 ? -13.155 7.001 3.016 1.00 94.31 83 VAL A O 1
ATOM 733 N N . ASP A 1 84 ? -14.210 8.634 1.898 1.00 91.94 84 ASP A N 1
ATOM 734 C CA . ASP A 1 84 ? -14.422 9.453 3.091 1.00 91.94 84 ASP A CA 1
ATOM 735 C C . ASP A 1 84 ? -15.382 8.780 4.090 1.00 91.94 84 ASP A C 1
ATOM 737 O O . ASP A 1 84 ? -15.114 8.753 5.299 1.00 91.94 84 ASP A O 1
ATOM 741 N N . GLU A 1 85 ? -16.458 8.161 3.598 1.00 94.19 85 GLU A N 1
ATOM 742 C CA . GLU A 1 85 ? -17.456 7.469 4.419 1.00 94.19 85 GLU A CA 1
ATOM 743 C C . GLU A 1 85 ? -16.864 6.256 5.155 1.00 94.19 85 GLU A C 1
ATOM 745 O O . GLU A 1 85 ? -17.053 6.121 6.369 1.00 94.19 85 GLU A O 1
ATOM 750 N N . ILE A 1 86 ? -16.119 5.395 4.457 1.00 95.81 86 ILE A N 1
ATOM 751 C CA . ILE A 1 86 ? -15.815 4.031 4.916 1.00 95.81 86 ILE A CA 1
ATOM 752 C C . ILE A 1 86 ? -14.317 3.829 5.136 1.00 95.81 86 ILE A C 1
ATOM 754 O O . ILE A 1 86 ? -13.925 3.377 6.210 1.00 95.81 86 ILE A O 1
ATOM 758 N N . ALA A 1 87 ? -13.476 4.155 4.150 1.00 96.31 87 ALA A N 1
ATOM 759 C CA . ALA A 1 87 ? -12.069 3.762 4.142 1.00 96.31 87 ALA A CA 1
ATOM 760 C C . ALA A 1 87 ? -11.280 4.402 5.292 1.00 96.31 87 ALA A C 1
ATOM 762 O O . ALA A 1 87 ? -11.445 5.582 5.627 1.00 96.31 87 ALA A O 1
ATOM 763 N N . ARG A 1 88 ? -10.387 3.631 5.913 1.00 97.31 88 ARG A N 1
ATOM 764 C CA . ARG A 1 88 ? -9.580 4.084 7.052 1.00 97.31 88 ARG A CA 1
ATOM 765 C C . ARG A 1 88 ? -8.130 3.687 6.862 1.00 97.31 88 ARG A C 1
ATOM 767 O O . ARG A 1 88 ? -7.811 2.517 6.694 1.00 97.31 88 ARG A O 1
ATOM 774 N N . ILE A 1 89 ? -7.251 4.675 6.931 1.00 96.81 89 ILE A N 1
ATOM 775 C CA . ILE A 1 89 ? -5.821 4.466 6.793 1.00 96.81 89 ILE A CA 1
ATOM 776 C C . ILE A 1 89 ? -5.291 3.841 8.078 1.00 96.81 89 ILE A C 1
ATOM 778 O O . ILE A 1 89 ? -5.588 4.319 9.177 1.00 96.81 89 ILE A O 1
ATOM 782 N N . PHE A 1 90 ? -4.475 2.806 7.941 1.00 97.56 90 PHE A N 1
ATOM 783 C CA . PHE A 1 90 ? -3.617 2.322 9.013 1.00 97.56 90 PHE A CA 1
ATOM 784 C C . PHE A 1 90 ? -2.271 1.880 8.448 1.00 97.56 90 PHE A C 1
ATOM 786 O O . PHE A 1 90 ? -2.142 1.621 7.252 1.00 97.56 90 PHE A O 1
ATOM 793 N N . ASN A 1 91 ? -1.272 1.822 9.325 1.00 97.19 91 ASN A N 1
ATOM 794 C CA . ASN A 1 91 ? 0.097 1.512 8.947 1.00 97.19 91 ASN A CA 1
ATOM 795 C C . ASN A 1 91 ? 0.564 0.243 9.661 1.00 97.19 91 ASN A C 1
ATOM 797 O O . ASN A 1 91 ? 0.208 0.003 10.819 1.00 97.19 91 ASN A O 1
ATOM 801 N N . VAL A 1 92 ? 1.395 -0.542 8.982 1.00 98.38 92 VAL A N 1
ATOM 802 C CA . VAL A 1 92 ? 2.165 -1.640 9.571 1.00 98.38 92 VAL A CA 1
ATOM 803 C C . VAL A 1 92 ? 3.630 -1.374 9.268 1.00 98.38 92 VAL A C 1
ATOM 805 O O . VAL A 1 92 ? 3.987 -1.209 8.112 1.00 98.38 92 VAL A O 1
ATOM 808 N N . THR A 1 93 ? 4.491 -1.339 10.278 1.00 98.31 93 THR A N 1
ATOM 809 C CA . THR A 1 93 ? 5.944 -1.283 10.087 1.00 98.31 93 THR A CA 1
ATOM 810 C C . THR A 1 93 ? 6.534 -2.652 10.410 1.00 98.31 93 THR A C 1
ATOM 812 O O . THR A 1 93 ? 6.276 -3.206 11.482 1.00 98.31 93 THR A O 1
ATOM 815 N N . ALA A 1 94 ? 7.315 -3.190 9.479 1.00 97.81 94 ALA A N 1
ATOM 816 C CA . ALA A 1 94 ? 8.128 -4.381 9.652 1.00 97.81 94 ALA A CA 1
ATOM 817 C C . ALA A 1 94 ? 9.515 -3.980 10.169 1.00 97.81 94 ALA A C 1
ATOM 819 O O . ALA A 1 94 ? 10.191 -3.133 9.582 1.00 97.81 94 ALA A O 1
ATOM 820 N N . LEU A 1 95 ? 9.937 -4.595 11.269 1.00 97.12 95 LEU A N 1
ATOM 821 C CA . LEU A 1 95 ? 11.257 -4.437 11.867 1.00 97.12 95 LEU A CA 1
ATOM 822 C C . LEU A 1 95 ? 12.037 -5.743 11.739 1.00 97.12 95 LEU A C 1
ATOM 824 O O . LEU A 1 95 ? 11.453 -6.822 11.859 1.00 97.12 95 LEU A O 1
ATOM 828 N N . LEU A 1 96 ? 13.352 -5.657 11.583 1.00 94.88 96 LEU A N 1
ATOM 829 C CA . LEU A 1 96 ? 14.232 -6.815 11.736 1.00 94.88 96 LEU A CA 1
ATOM 830 C C . LEU A 1 96 ? 14.188 -7.274 13.199 1.00 94.88 96 LEU A C 1
ATOM 832 O O . LEU A 1 96 ? 14.464 -6.487 14.101 1.00 94.88 96 LEU A O 1
ATOM 836 N N . GLU A 1 97 ? 13.833 -8.533 13.466 1.00 92.88 97 GLU A N 1
ATOM 837 C CA . GLU A 1 97 ? 13.611 -9.009 14.844 1.00 92.88 97 GLU A CA 1
ATOM 838 C C . GLU A 1 97 ? 14.878 -8.931 15.714 1.00 92.88 97 GLU A C 1
ATOM 840 O O . GLU A 1 97 ? 14.787 -8.757 16.926 1.00 92.88 97 GLU A O 1
ATOM 845 N N . THR A 1 98 ? 16.060 -9.030 15.104 1.00 91.81 98 THR A N 1
ATOM 846 C CA . THR A 1 98 ? 17.354 -9.035 15.799 1.00 91.81 98 THR A CA 1
ATOM 847 C C . THR A 1 98 ? 17.839 -7.646 16.203 1.00 91.81 98 THR A C 1
ATOM 849 O O . THR A 1 98 ? 18.471 -7.508 17.248 1.00 91.81 98 THR A O 1
ATOM 852 N N . THR A 1 99 ? 17.579 -6.627 15.385 1.00 92.94 99 THR A N 1
ATOM 853 C CA . THR A 1 99 ? 18.120 -5.269 15.573 1.00 92.94 99 THR A CA 1
ATOM 854 C C . THR A 1 99 ? 17.046 -4.229 15.876 1.00 92.94 99 THR A C 1
ATOM 856 O O . THR A 1 99 ? 17.378 -3.095 16.212 1.00 92.94 99 THR A O 1
ATOM 859 N N . GLU A 1 100 ? 15.773 -4.597 15.725 1.00 92.56 100 GLU A N 1
ATOM 860 C CA . GLU A 1 100 ? 14.611 -3.703 15.720 1.00 92.56 100 GLU A CA 1
ATOM 861 C C . GLU A 1 100 ? 14.718 -2.547 14.709 1.00 92.56 100 GLU A C 1
ATOM 863 O O . GLU A 1 100 ? 13.966 -1.573 14.793 1.00 92.56 100 GLU A O 1
ATOM 868 N N . GLN A 1 101 ? 15.622 -2.655 13.726 1.00 92.81 101 GLN A N 1
ATOM 869 C CA . GLN A 1 101 ? 15.749 -1.662 12.667 1.00 92.81 101 GLN A CA 1
ATOM 870 C C . GLN A 1 101 ? 14.546 -1.737 11.715 1.00 92.81 101 GLN A C 1
ATOM 872 O O . GLN A 1 101 ? 14.103 -2.843 11.380 1.00 92.81 101 GLN A O 1
ATOM 877 N N . PRO A 1 102 ? 14.014 -0.587 11.268 1.00 94.75 102 PRO A N 1
ATOM 878 C CA . PRO A 1 102 ? 12.977 -0.528 10.246 1.00 94.75 102 PRO A CA 1
ATOM 879 C C . PRO A 1 102 ? 13.431 -1.203 8.951 1.00 94.75 102 PRO A C 1
ATOM 881 O O . PRO A 1 102 ? 14.418 -0.801 8.349 1.00 94.75 102 PRO A O 1
ATOM 884 N N . TYR A 1 103 ? 12.692 -2.224 8.521 1.00 95.94 103 TYR A N 1
ATOM 885 C CA . TYR A 1 103 ? 12.932 -2.928 7.261 1.00 95.94 103 TYR A CA 1
ATOM 886 C C . TYR A 1 103 ? 12.051 -2.369 6.142 1.00 95.94 103 TYR A C 1
ATOM 888 O O . TYR A 1 103 ? 12.503 -2.082 5.035 1.00 95.94 103 TYR A O 1
ATOM 896 N N . ALA A 1 104 ? 10.766 -2.214 6.444 1.00 97.50 104 ALA A N 1
ATOM 897 C CA . ALA A 1 104 ? 9.767 -1.724 5.515 1.00 97.50 104 ALA A CA 1
ATOM 898 C C . ALA A 1 104 ? 8.535 -1.239 6.284 1.00 97.50 104 ALA A C 1
ATOM 900 O O . ALA A 1 104 ? 8.344 -1.571 7.454 1.00 97.50 104 ALA A O 1
ATOM 901 N N . TYR A 1 105 ? 7.657 -0.497 5.623 1.00 98.00 105 TYR A N 1
ATOM 902 C CA . TYR A 1 105 ? 6.320 -0.209 6.134 1.00 98.00 105 TYR A CA 1
ATOM 903 C C . TYR A 1 105 ? 5.279 -0.335 5.030 1.00 98.00 105 TYR A C 1
ATOM 905 O O . TYR A 1 105 ? 5.592 -0.309 3.843 1.00 98.00 105 TYR A O 1
ATOM 913 N N . LEU A 1 106 ? 4.042 -0.517 5.458 1.00 98.19 106 LEU A N 1
ATOM 914 C CA . LEU A 1 106 ? 2.868 -0.737 4.645 1.00 98.19 106 LEU A CA 1
ATOM 915 C C . LEU A 1 106 ? 1.807 0.281 5.054 1.00 98.19 106 LEU A C 1
ATOM 917 O O . LEU A 1 106 ? 1.432 0.345 6.226 1.00 98.19 106 LEU A O 1
ATOM 921 N N . ASP A 1 107 ? 1.305 1.019 4.074 1.00 96.56 107 ASP A N 1
ATOM 922 C CA . ASP A 1 107 ? 0.167 1.922 4.200 1.00 96.56 107 ASP A CA 1
ATOM 923 C C . ASP A 1 107 ? -1.038 1.254 3.531 1.00 96.56 107 ASP A C 1
ATOM 925 O O . ASP A 1 107 ? -0.969 0.921 2.351 1.00 96.56 107 ASP A O 1
ATOM 929 N N . ILE A 1 108 ? -2.139 1.041 4.257 1.00 95.88 108 ILE A N 1
ATOM 930 C CA . ILE A 1 108 ? -3.382 0.487 3.688 1.00 95.88 108 ILE A CA 1
ATOM 931 C C . ILE A 1 108 ? -4.505 1.500 3.865 1.00 95.88 108 ILE A C 1
ATOM 933 O O . ILE A 1 108 ? -4.707 2.006 4.970 1.00 95.88 108 ILE A O 1
ATOM 937 N N . GLY A 1 109 ? -5.284 1.735 2.809 1.00 94.94 109 GLY A N 1
ATOM 938 C CA . GLY A 1 109 ? -6.500 2.541 2.861 1.00 94.94 109 GLY A CA 1
ATOM 939 C C . GLY A 1 109 ? -7.448 2.230 1.706 1.00 94.94 109 GLY A C 1
ATOM 940 O O . GLY A 1 109 ? -7.086 2.365 0.539 1.00 94.94 109 GLY A O 1
ATOM 941 N N . GLY A 1 110 ? -8.687 1.854 2.029 1.00 92.19 110 GLY A N 1
ATOM 942 C CA . GLY A 1 110 ? -9.700 1.510 1.031 1.00 92.19 110 GLY A CA 1
ATOM 943 C C . GLY A 1 110 ? -9.238 0.357 0.142 1.00 92.19 110 GLY A C 1
ATOM 944 O O . GLY A 1 110 ? -8.911 -0.712 0.649 1.00 92.19 110 GLY A O 1
ATOM 945 N N . ALA A 1 111 ? -9.199 0.597 -1.169 1.00 91.31 111 ALA A N 1
ATOM 946 C CA . ALA A 1 111 ? -8.763 -0.367 -2.179 1.00 91.31 111 ALA A CA 1
ATOM 947 C C . ALA A 1 111 ? -7.249 -0.350 -2.457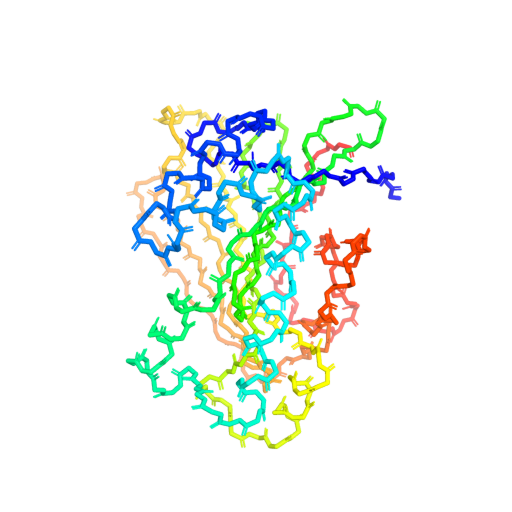 1.00 91.31 111 ALA A C 1
ATOM 949 O O . ALA A 1 111 ? -6.807 -1.062 -3.355 1.00 91.31 111 ALA A O 1
ATOM 950 N N . PHE A 1 112 ? -6.466 0.459 -1.736 1.00 95.06 112 PHE A N 1
ATOM 951 C CA . PHE A 1 112 ? -5.044 0.666 -2.008 1.00 95.06 112 PHE A CA 1
ATOM 952 C C . PHE A 1 112 ? -4.163 0.172 -0.864 1.00 95.06 112 PHE A C 1
ATOM 954 O O . PHE A 1 112 ? -4.489 0.338 0.318 1.00 95.06 112 PHE A O 1
ATOM 961 N N . ALA A 1 113 ? -3.015 -0.391 -1.231 1.00 96.88 113 ALA A N 1
ATOM 962 C CA . ALA A 1 113 ? -1.965 -0.773 -0.303 1.00 96.88 113 ALA A CA 1
ATOM 963 C C . ALA A 1 113 ? -0.593 -0.417 -0.889 1.00 96.88 113 ALA A C 1
ATOM 965 O O . ALA A 1 113 ? -0.288 -0.786 -2.019 1.00 96.88 113 ALA A O 1
ATOM 966 N N . THR A 1 114 ? 0.249 0.271 -0.124 1.00 97.88 114 THR A N 1
ATOM 967 C CA . THR A 1 114 ? 1.589 0.679 -0.561 1.00 97.88 114 THR A CA 1
ATOM 968 C C . THR A 1 114 ? 2.630 0.135 0.400 1.00 97.88 114 THR A C 1
ATOM 970 O O . THR A 1 114 ? 2.601 0.470 1.581 1.00 97.88 114 THR A O 1
ATOM 973 N N . VAL A 1 115 ? 3.563 -0.678 -0.096 1.00 98.19 115 VAL A N 1
ATOM 974 C CA . VAL A 1 115 ? 4.697 -1.197 0.684 1.00 98.19 115 VAL A CA 1
ATOM 975 C C . VAL A 1 115 ? 5.950 -0.432 0.303 1.00 98.19 115 VAL A C 1
ATOM 977 O O . VAL A 1 115 ? 6.268 -0.322 -0.875 1.00 98.19 115 VAL A O 1
ATOM 980 N N . CYS A 1 116 ? 6.692 0.049 1.288 1.00 97.75 116 CYS A N 1
ATOM 981 C CA . CYS A 1 116 ? 7.930 0.785 1.091 1.00 97.75 116 CYS A CA 1
ATOM 982 C C . CYS A 1 116 ? 9.068 0.154 1.875 1.00 97.75 116 CYS A C 1
ATOM 984 O O . CYS A 1 116 ? 8.970 -0.003 3.091 1.00 97.75 116 CYS A O 1
ATOM 986 N N . PHE A 1 117 ? 10.156 -0.153 1.179 1.00 96.94 117 PHE A N 1
ATOM 987 C CA . PHE A 1 117 ? 11.365 -0.730 1.749 1.00 96.94 117 PHE A CA 1
ATOM 988 C C . PHE A 1 117 ? 12.359 0.366 2.103 1.00 96.94 117 PHE A C 1
ATOM 990 O O . PHE A 1 117 ? 12.504 1.352 1.372 1.00 96.94 117 PHE A O 1
ATOM 997 N N . ILE A 1 118 ? 13.003 0.184 3.250 1.00 94.62 118 ILE A N 1
ATOM 998 C CA . ILE A 1 118 ? 13.855 1.176 3.891 1.00 94.62 118 ILE A CA 1
ATOM 999 C C . ILE A 1 118 ? 15.321 0.746 3.757 1.00 94.62 118 ILE A C 1
ATOM 1001 O O . ILE A 1 118 ? 15.643 -0.423 3.971 1.00 94.62 118 ILE A O 1
ATOM 1005 N N . ASP A 1 119 ? 16.192 1.680 3.380 1.00 90.75 119 ASP A N 1
ATOM 1006 C CA . ASP A 1 119 ? 17.641 1.467 3.312 1.00 90.75 119 ASP A CA 1
ATOM 1007 C C . ASP A 1 119 ? 18.338 1.783 4.650 1.00 90.75 119 ASP A C 1
ATOM 1009 O O . ASP A 1 119 ? 17.724 2.237 5.619 1.00 90.75 119 ASP A O 1
ATOM 1013 N N . GLU A 1 120 ? 19.648 1.570 4.717 1.00 87.88 120 GLU A N 1
ATOM 1014 C CA . GLU A 1 120 ? 20.478 1.812 5.901 1.00 87.88 120 GLU A CA 1
ATOM 1015 C C . GLU A 1 120 ? 20.511 3.283 6.365 1.00 87.88 120 GLU A C 1
ATOM 1017 O O . GLU A 1 120 ? 20.867 3.569 7.510 1.00 87.88 120 GLU A O 1
ATOM 1022 N N . TYR A 1 121 ? 20.096 4.220 5.509 1.00 86.88 121 TYR A N 1
ATOM 1023 C CA . TYR A 1 121 ? 19.974 5.646 5.814 1.00 86.88 121 TYR A CA 1
ATOM 1024 C C . TYR A 1 121 ? 18.545 6.042 6.205 1.00 86.88 121 TYR A C 1
ATOM 1026 O O . TYR A 1 121 ? 18.244 7.234 6.319 1.00 86.88 121 TYR A O 1
ATOM 1034 N N . ASN A 1 122 ? 17.666 5.063 6.436 1.00 89.75 122 ASN A N 1
ATOM 1035 C CA . ASN A 1 122 ? 16.243 5.242 6.704 1.00 89.75 122 ASN A CA 1
ATOM 1036 C C . ASN A 1 122 ? 15.455 5.861 5.532 1.00 89.75 122 ASN A C 1
ATOM 1038 O O . ASN A 1 122 ? 14.383 6.433 5.729 1.00 89.75 122 ASN A O 1
ATOM 1042 N N . ARG A 1 123 ? 15.940 5.766 4.294 1.00 89.00 123 ARG A N 1
ATOM 1043 C CA . ARG A 1 123 ? 15.249 6.305 3.113 1.00 89.00 123 ARG A CA 1
ATOM 1044 C C . ARG A 1 123 ? 14.412 5.219 2.455 1.00 89.00 123 ARG A C 1
ATOM 1046 O O . ARG A 1 123 ? 14.725 4.037 2.545 1.00 89.00 123 ARG A O 1
ATOM 1053 N N . VAL A 1 124 ? 13.347 5.619 1.765 1.00 92.12 124 VAL A N 1
ATOM 1054 C CA . VAL A 1 124 ? 12.567 4.684 0.945 1.00 92.12 124 VAL A CA 1
ATOM 1055 C C . VAL A 1 124 ? 13.301 4.489 -0.371 1.00 92.12 124 VAL A C 1
ATOM 1057 O O . VAL A 1 124 ? 13.321 5.408 -1.179 1.00 92.12 124 VAL A O 1
ATOM 1060 N N . TYR A 1 125 ? 13.876 3.314 -0.604 1.00 92.62 125 TYR A N 1
ATOM 1061 C CA . TYR A 1 125 ? 14.593 3.029 -1.853 1.00 92.62 125 TYR A CA 1
ATOM 1062 C C . TYR A 1 125 ? 13.764 2.197 -2.841 1.00 92.62 125 TYR A C 1
ATOM 1064 O O . TYR A 1 125 ? 14.072 2.154 -4.029 1.00 92.62 125 TYR A O 1
ATOM 1072 N N . MET A 1 126 ? 12.700 1.542 -2.369 1.00 95.44 126 MET A N 1
ATOM 1073 C CA . MET A 1 126 ? 11.795 0.765 -3.211 1.00 95.44 126 MET A CA 1
ATOM 1074 C C . MET A 1 126 ? 10.358 0.869 -2.704 1.00 95.44 126 MET A C 1
ATOM 1076 O O . MET A 1 126 ? 10.117 0.830 -1.495 1.00 95.44 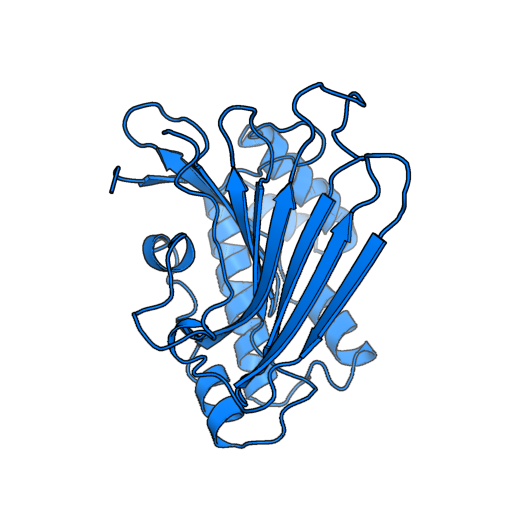126 MET A O 1
ATOM 1080 N N . GLN A 1 127 ? 9.401 0.965 -3.622 1.00 96.56 127 GLN A N 1
ATOM 1081 C CA . GLN A 1 127 ? 7.973 1.014 -3.334 1.00 96.56 127 GLN A CA 1
ATOM 1082 C C . GLN A 1 127 ? 7.198 0.054 -4.238 1.00 96.56 127 GLN A C 1
ATOM 1084 O O . GLN A 1 127 ? 7.435 -0.004 -5.439 1.00 96.56 127 GLN A O 1
ATOM 1089 N N . TYR A 1 128 ? 6.240 -0.656 -3.651 1.00 97.94 128 TYR A N 1
ATOM 1090 C CA . TYR A 1 128 ? 5.192 -1.384 -4.353 1.00 97.94 128 TYR A CA 1
ATOM 1091 C C . TYR A 1 128 ? 3.843 -0.715 -4.114 1.00 97.94 128 TYR A C 1
ATOM 1093 O O . TYR A 1 128 ? 3.477 -0.489 -2.960 1.00 97.94 128 TYR A O 1
ATOM 1101 N N . SER A 1 129 ? 3.093 -0.464 -5.184 1.00 97.75 129 SER A N 1
ATOM 1102 C CA . SER A 1 129 ? 1.729 0.064 -5.138 1.00 97.75 129 SER A CA 1
ATOM 1103 C C . SER A 1 129 ? 0.747 -1.004 -5.608 1.00 97.75 129 SER A C 1
ATOM 1105 O O . SER A 1 129 ? 0.783 -1.450 -6.756 1.00 97.75 129 SER A O 1
ATOM 1107 N N . PHE A 1 130 ? -0.139 -1.414 -4.711 1.00 96.94 130 PHE A N 1
ATOM 1108 C CA . PHE A 1 130 ? -1.183 -2.392 -4.962 1.00 96.94 130 PHE A CA 1
ATOM 1109 C C . PHE A 1 130 ? -2.558 -1.731 -4.994 1.00 96.94 130 PHE A C 1
ATOM 1111 O O . PHE A 1 130 ? -2.834 -0.806 -4.224 1.00 96.94 130 PHE A O 1
ATOM 1118 N N . GLN A 1 131 ? -3.448 -2.277 -5.819 1.00 93.19 131 GLN A N 1
ATOM 1119 C CA . GLN A 1 131 ? -4.859 -1.897 -5.850 1.00 93.19 131 GLN A CA 1
ATOM 1120 C C . GLN A 1 131 ? -5.785 -3.110 -5.986 1.00 93.19 131 GLN A C 1
ATOM 1122 O O . GLN A 1 131 ? -5.370 -4.184 -6.422 1.00 93.19 131 GLN A O 1
ATOM 1127 N N . ASN A 1 132 ? -7.048 -2.931 -5.604 1.00 88.38 132 ASN A N 1
ATOM 1128 C CA . ASN A 1 132 ? -8.090 -3.962 -5.628 1.00 88.38 132 ASN A CA 1
ATOM 1129 C C . ASN A 1 132 ? -9.115 -3.797 -6.776 1.00 88.38 132 ASN A C 1
ATOM 1131 O O . ASN A 1 132 ? -10.166 -4.429 -6.785 1.00 88.38 132 ASN A O 1
ATOM 1135 N N . ASP A 1 133 ? -8.827 -2.939 -7.748 1.00 82.31 133 ASP A N 1
ATOM 1136 C CA . ASP A 1 133 ? -9.638 -2.736 -8.952 1.00 82.31 133 ASP A CA 1
ATOM 1137 C C . ASP A 1 133 ? -8.728 -2.170 -10.049 1.00 82.31 133 ASP A C 1
ATOM 1139 O O . ASP A 1 133 ? -7.706 -1.577 -9.723 1.00 82.31 133 ASP A O 1
ATOM 1143 N N . ASP A 1 134 ? -9.059 -2.328 -11.329 1.00 73.44 134 ASP A N 1
ATOM 1144 C CA . ASP A 1 134 ? -8.304 -1.729 -12.439 1.00 73.44 134 ASP A CA 1
ATOM 1145 C C . ASP A 1 134 ? -9.261 -1.128 -13.474 1.00 73.44 134 ASP A C 1
ATOM 1147 O O . ASP A 1 134 ? -10.023 -1.828 -14.145 1.00 73.44 134 ASP A O 1
ATOM 1151 N N . ILE A 1 135 ? -9.193 0.196 -13.635 1.00 71.38 135 ILE A N 1
ATOM 1152 C CA . ILE A 1 135 ? -10.030 0.946 -14.580 1.00 71.38 135 ILE A CA 1
ATOM 1153 C C . ILE A 1 135 ? -9.810 0.535 -16.039 1.00 71.38 135 ILE A C 1
ATOM 1155 O O . ILE A 1 135 ? -10.721 0.695 -16.854 1.00 71.38 135 ILE A O 1
ATOM 1159 N N . SER A 1 136 ? -8.620 0.024 -16.363 1.00 68.44 136 SER A N 1
ATOM 1160 C CA . SER A 1 136 ? -8.183 -0.303 -17.721 1.00 68.44 136 SER A CA 1
ATOM 1161 C C . SER A 1 136 ? -8.599 -1.705 -18.169 1.00 68.44 136 SER A C 1
ATOM 1163 O O . SER A 1 136 ? -8.525 -2.022 -19.356 1.00 68.44 136 SER A O 1
ATOM 1165 N N . VAL A 1 137 ? -9.087 -2.537 -17.245 1.00 69.50 137 VAL A N 1
ATOM 1166 C CA . VAL A 1 137 ? -9.349 -3.953 -17.492 1.00 69.50 137 VAL A CA 1
ATOM 1167 C C . VAL A 1 137 ? -10.841 -4.264 -17.386 1.00 69.50 137 VAL A C 1
ATOM 1169 O O . VAL A 1 137 ? -11.467 -4.074 -16.347 1.00 69.50 137 VAL A O 1
ATOM 1172 N N . ASP A 1 138 ? -11.426 -4.797 -18.464 1.00 69.25 138 ASP A N 1
ATOM 1173 C CA . ASP A 1 138 ? -12.843 -5.203 -18.487 1.00 69.25 138 ASP A CA 1
ATOM 1174 C C . ASP A 1 138 ? -13.062 -6.728 -18.464 1.00 69.25 138 ASP A C 1
ATOM 1176 O O . ASP A 1 138 ? -14.197 -7.200 -18.525 1.00 69.25 138 ASP A O 1
ATOM 1180 N N . SER A 1 139 ? -11.988 -7.513 -18.326 1.00 78.62 139 SER A N 1
ATOM 1181 C CA . SER A 1 139 ? -12.056 -8.980 -18.281 1.00 78.62 139 SER A CA 1
ATOM 1182 C C . SER A 1 139 ? -12.707 -9.493 -16.994 1.00 78.62 139 SER A C 1
ATOM 1184 O O . SER A 1 139 ? -12.286 -9.145 -15.887 1.00 78.62 139 SER A O 1
ATOM 1186 N N . GLU A 1 140 ? -13.691 -10.385 -17.134 1.00 81.56 140 GLU A N 1
ATOM 1187 C CA . GLU A 1 140 ? -14.369 -11.012 -15.993 1.00 81.56 140 GLU A CA 1
ATOM 1188 C C . GLU A 1 140 ? -13.432 -11.914 -15.177 1.00 81.56 140 GLU A C 1
ATOM 1190 O O . GLU A 1 140 ? -13.599 -12.043 -13.968 1.00 81.56 140 GLU A O 1
ATOM 1195 N N . GLU A 1 141 ? -12.403 -12.488 -15.805 1.00 83.62 141 GLU A N 1
ATOM 1196 C CA . GLU A 1 141 ? -11.372 -13.271 -15.117 1.00 83.62 141 GLU A CA 1
ATOM 1197 C C . GLU A 1 141 ? -10.648 -12.431 -14.055 1.00 83.62 141 GLU A C 1
ATOM 1199 O O . GLU A 1 141 ? -10.577 -12.818 -12.887 1.00 83.62 141 GLU A O 1
ATOM 1204 N N . PHE A 1 142 ? -10.171 -11.243 -14.434 1.00 82.75 142 PHE A N 1
ATOM 1205 C CA . PHE A 1 142 ? -9.449 -10.354 -13.525 1.00 82.75 142 PHE A CA 1
ATOM 1206 C C . PHE A 1 142 ? -10.376 -9.740 -12.475 1.00 82.75 142 PHE A C 1
ATOM 1208 O O . PHE A 1 142 ? -10.018 -9.699 -11.298 1.00 82.75 142 PHE A O 1
ATOM 1215 N N . LYS A 1 143 ? -11.609 -9.383 -12.858 1.00 81.06 143 LYS A N 1
ATOM 1216 C CA . LYS A 1 143 ? -12.649 -8.983 -11.896 1.00 81.06 143 LYS A CA 1
ATOM 1217 C C . LYS A 1 143 ? -12.886 -10.071 -10.849 1.00 81.06 143 LYS A C 1
ATOM 1219 O O . LYS A 1 143 ? -12.991 -9.761 -9.667 1.00 81.06 143 LYS A O 1
ATOM 1224 N N . ASN A 1 144 ? -12.929 -11.342 -11.249 1.00 84.25 144 ASN A N 1
ATOM 1225 C CA . ASN A 1 144 ? -13.103 -12.455 -10.316 1.00 84.25 144 ASN A CA 1
ATOM 1226 C C . ASN A 1 144 ? -11.903 -12.638 -9.381 1.00 84.25 144 ASN A C 1
ATOM 1228 O O . ASN A 1 144 ? -12.104 -12.965 -8.214 1.00 84.25 144 ASN A O 1
ATOM 1232 N N . ARG A 1 145 ? -10.669 -12.385 -9.836 1.00 84.19 145 ARG A N 1
ATOM 1233 C CA . ARG A 1 145 ? -9.500 -12.395 -8.938 1.00 84.19 145 ARG A CA 1
ATOM 1234 C C . ARG A 1 145 ? -9.603 -11.318 -7.864 1.00 84.19 145 ARG A C 1
ATOM 1236 O O . ARG A 1 145 ? -9.398 -11.646 -6.698 1.00 84.19 145 ARG A O 1
ATOM 1243 N N . PHE A 1 146 ? -9.983 -10.092 -8.226 1.00 84.25 146 PHE A N 1
ATOM 1244 C CA . PHE A 1 146 ? -10.226 -9.024 -7.251 1.00 84.25 146 PHE A CA 1
ATOM 1245 C C . PHE A 1 146 ? -11.337 -9.397 -6.260 1.00 84.25 146 PHE A C 1
ATOM 1247 O O . PHE A 1 146 ? -11.121 -9.283 -5.057 1.00 84.25 146 PHE A O 1
ATOM 1254 N N . LYS A 1 147 ? -12.465 -9.942 -6.750 1.00 82.19 147 LYS A N 1
ATOM 1255 C CA . LYS A 1 147 ? -13.591 -10.436 -5.927 1.00 82.19 147 LYS A CA 1
ATOM 1256 C C . LYS A 1 147 ? -13.200 -11.550 -4.945 1.00 82.19 147 LYS A C 1
ATOM 1258 O O . LYS A 1 147 ? -13.889 -11.741 -3.948 1.00 82.19 147 LYS A O 1
ATOM 1263 N N . ASN A 1 148 ? -12.115 -12.275 -5.214 1.00 84.62 148 ASN A N 1
ATOM 1264 C CA . ASN A 1 148 ? -11.566 -13.319 -4.347 1.00 84.62 148 ASN A CA 1
ATOM 1265 C C . ASN A 1 148 ? -10.488 -12.765 -3.396 1.00 84.62 148 ASN A C 1
ATOM 1267 O O . ASN A 1 148 ? -9.455 -13.404 -3.207 1.00 84.62 148 ASN A O 1
ATOM 1271 N N . ASP A 1 149 ? -10.713 -11.564 -2.849 1.00 84.00 149 ASP A N 1
ATOM 1272 C CA . ASP A 1 149 ? -9.819 -10.887 -1.905 1.00 84.00 149 ASP A CA 1
ATOM 1273 C C . ASP A 1 149 ? -8.366 -10.737 -2.420 1.00 84.00 149 ASP A C 1
ATOM 1275 O O . ASP A 1 149 ? -7.438 -10.781 -1.621 1.00 84.00 149 ASP A O 1
ATOM 1279 N N . ASN A 1 150 ? -8.111 -10.563 -3.727 1.00 91.19 150 ASN A N 1
ATOM 1280 C CA . ASN A 1 150 ? -6.744 -10.302 -4.216 1.00 91.19 150 ASN A CA 1
ATOM 1281 C C . ASN A 1 150 ? -6.491 -8.822 -4.496 1.00 91.19 150 ASN A C 1
ATOM 1283 O O . ASN A 1 150 ? -7.352 -8.089 -4.976 1.00 91.19 150 ASN A O 1
ATOM 1287 N N . LEU A 1 151 ? -5.254 -8.412 -4.267 1.00 94.31 151 LEU A N 1
ATOM 1288 C CA . LEU A 1 151 ? -4.655 -7.176 -4.729 1.00 94.31 151 LEU A CA 1
ATOM 1289 C C . LEU A 1 151 ? -3.800 -7.448 -5.970 1.00 94.31 151 LEU A C 1
ATOM 1291 O O . LEU A 1 151 ? -3.238 -8.534 -6.122 1.00 94.31 151 LEU A O 1
ATOM 1295 N N . PHE A 1 152 ? -3.657 -6.443 -6.826 1.00 95.69 152 PHE A N 1
ATOM 1296 C CA . PHE A 1 152 ? -2.734 -6.476 -7.954 1.00 95.69 152 PHE A CA 1
ATOM 1297 C C . PHE A 1 152 ? -1.679 -5.378 -7.814 1.00 95.69 152 PHE A C 1
ATOM 1299 O O . PHE A 1 152 ? -2.014 -4.219 -7.566 1.00 95.69 152 PHE A O 1
ATOM 1306 N N . LEU A 1 153 ? -0.407 -5.752 -7.965 1.00 96.31 153 LEU A N 1
ATOM 1307 C CA . LEU A 1 153 ? 0.728 -4.837 -8.036 1.00 96.31 153 LEU A CA 1
ATOM 1308 C C . LEU A 1 153 ? 0.693 -4.083 -9.366 1.00 96.31 153 LEU A C 1
ATOM 1310 O O . LEU A 1 153 ? 1.048 -4.646 -10.404 1.00 96.31 153 LEU A O 1
ATOM 1314 N N . VAL A 1 154 ? 0.296 -2.815 -9.314 1.00 95.69 154 VAL A N 1
ATOM 1315 C CA . VAL A 1 154 ? 0.225 -1.940 -10.492 1.00 95.69 154 VAL A CA 1
ATOM 1316 C C . VAL A 1 154 ? 1.479 -1.131 -10.718 1.00 95.69 154 VAL A C 1
ATOM 1318 O O . VAL A 1 154 ? 1.725 -0.720 -11.846 1.00 95.69 154 VAL A O 1
ATOM 1321 N N . GLU A 1 155 ? 2.286 -0.921 -9.682 1.00 95.94 155 GLU A N 1
ATOM 1322 C CA . GLU A 1 155 ? 3.509 -0.146 -9.822 1.00 95.94 155 GLU A CA 1
ATOM 1323 C C . GLU A 1 155 ? 4.615 -0.628 -8.884 1.00 95.94 155 GLU A C 1
ATOM 1325 O O . GLU A 1 155 ? 4.381 -0.899 -7.704 1.00 95.94 155 GLU A O 1
ATOM 1330 N N . LEU A 1 156 ? 5.833 -0.699 -9.417 1.00 95.75 156 LEU A N 1
ATOM 1331 C CA . LEU A 1 156 ? 7.079 -0.757 -8.660 1.00 95.75 156 LEU A CA 1
ATOM 1332 C C . LEU A 1 156 ? 7.870 0.519 -8.947 1.00 95.75 156 LEU A C 1
ATOM 1334 O O . LEU A 1 156 ? 8.194 0.780 -10.099 1.00 95.75 156 LEU A O 1
ATOM 1338 N N . GLU A 1 157 ? 8.268 1.246 -7.911 1.00 95.00 157 GLU A N 1
ATOM 1339 C CA . GLU A 1 157 ? 9.233 2.341 -8.022 1.00 95.00 157 GLU A CA 1
ATOM 1340 C C . GLU A 1 157 ? 10.535 1.972 -7.306 1.00 95.00 157 GLU A C 1
ATOM 1342 O O . GLU A 1 157 ? 10.519 1.506 -6.165 1.00 95.00 157 GLU A O 1
ATOM 1347 N N . VAL A 1 158 ? 11.670 2.196 -7.965 1.00 93.50 158 VAL A N 1
ATOM 1348 C CA . VAL A 1 158 ? 13.012 2.084 -7.380 1.00 93.50 158 VAL A CA 1
ATOM 1349 C C . VAL A 1 158 ? 13.643 3.468 -7.376 1.00 93.50 158 VAL A C 1
ATOM 1351 O O . VAL A 1 158 ? 13.818 4.071 -8.434 1.00 93.50 158 VAL A O 1
ATOM 1354 N N . PHE A 1 159 ? 13.994 3.959 -6.194 1.00 90.50 159 PHE A N 1
ATOM 1355 C CA . PHE A 1 159 ? 14.604 5.266 -5.993 1.00 90.50 159 PHE A CA 1
ATOM 1356 C C . PHE A 1 159 ? 16.124 5.141 -5.910 1.00 90.50 159 PHE A C 1
ATOM 1358 O O . PHE A 1 159 ? 16.658 4.333 -5.151 1.00 90.50 159 PHE A O 1
ATOM 1365 N N . ILE A 1 160 ? 16.820 5.969 -6.682 1.00 87.44 160 ILE A N 1
ATOM 1366 C CA . ILE A 1 160 ? 18.275 6.009 -6.766 1.00 87.44 160 ILE A CA 1
ATOM 1367 C C . ILE A 1 160 ? 18.722 7.338 -6.169 1.00 87.44 160 ILE A C 1
ATOM 1369 O O . ILE A 1 160 ? 18.559 8.410 -6.756 1.00 87.44 160 ILE A O 1
ATOM 1373 N N . TYR A 1 161 ? 19.261 7.256 -4.959 1.00 84.94 161 TYR A N 1
ATOM 1374 C CA . TYR A 1 161 ? 19.769 8.417 -4.250 1.00 84.94 161 TYR A CA 1
ATOM 1375 C C . TYR A 1 161 ? 21.215 8.725 -4.665 1.00 84.94 161 TYR A C 1
ATOM 1377 O O . TYR A 1 161 ? 21.993 7.798 -4.907 1.00 84.94 161 TYR A O 1
ATOM 1385 N N . PRO A 1 162 ? 21.603 10.010 -4.730 1.00 79.62 162 PRO A N 1
ATOM 1386 C CA . PRO A 1 162 ? 23.000 10.390 -4.908 1.00 79.62 162 PRO A CA 1
ATOM 1387 C C . PRO A 1 162 ? 23.861 9.913 -3.725 1.00 79.62 162 PRO A C 1
ATOM 1389 O O . PRO A 1 162 ? 23.365 9.739 -2.611 1.00 79.62 162 PRO A O 1
ATOM 1392 N N . GLU A 1 163 ? 25.158 9.699 -3.970 1.00 74.12 163 GLU A N 1
ATOM 1393 C CA . GLU A 1 163 ? 26.116 9.279 -2.931 1.00 74.12 163 GLU A CA 1
ATOM 1394 C C . GLU A 1 163 ? 26.271 10.341 -1.836 1.00 74.12 163 GLU A C 1
ATOM 1396 O O . GLU A 1 163 ? 26.345 10.023 -0.651 1.00 74.12 163 GLU A O 1
ATOM 1401 N N . GLU A 1 164 ? 26.270 11.614 -2.231 1.00 70.88 164 GLU A N 1
ATOM 1402 C CA . GLU A 1 164 ? 26.280 12.744 -1.311 1.00 70.88 164 GLU A CA 1
ATOM 1403 C C . GLU A 1 164 ? 24.857 13.254 -1.086 1.00 70.88 164 GLU A C 1
ATOM 1405 O O . GLU A 1 164 ? 24.036 13.293 -2.002 1.00 70.88 164 GLU A O 1
ATOM 1410 N N . MET A 1 165 ? 24.552 13.664 0.145 1.00 66.88 165 MET A N 1
ATOM 1411 C CA . MET A 1 165 ? 23.273 14.289 0.471 1.00 66.88 165 MET A CA 1
ATOM 1412 C C . MET A 1 165 ? 23.205 15.669 -0.189 1.00 66.88 165 MET A C 1
ATOM 1414 O O . MET A 1 165 ? 23.860 16.609 0.255 1.00 66.88 165 MET A O 1
ATOM 1418 N N . ILE A 1 166 ? 22.418 15.786 -1.258 1.00 63.38 166 ILE A N 1
ATOM 1419 C CA . ILE A 1 166 ? 22.307 17.031 -2.037 1.00 63.38 166 ILE A CA 1
ATOM 1420 C C . ILE A 1 166 ? 21.291 18.000 -1.410 1.00 63.38 166 ILE A C 1
ATOM 1422 O O . ILE A 1 166 ? 21.387 19.211 -1.597 1.00 63.38 166 ILE A O 1
ATOM 1426 N N . ASP A 1 167 ? 20.343 17.495 -0.616 1.00 66.50 167 ASP A N 1
ATOM 1427 C CA . ASP A 1 167 ? 19.409 18.309 0.160 1.00 66.50 167 ASP A CA 1
ATOM 1428 C C . ASP A 1 167 ? 18.956 17.582 1.439 1.00 66.50 167 ASP A C 1
ATOM 1430 O O . ASP A 1 167 ? 18.949 16.352 1.488 1.00 66.50 167 ASP A O 1
ATOM 1434 N N . GLU A 1 168 ? 18.549 18.336 2.472 1.00 59.28 168 GLU A N 1
ATOM 1435 C CA . GLU A 1 168 ? 18.147 17.810 3.794 1.00 59.28 168 GLU A CA 1
ATOM 1436 C C . GLU A 1 168 ? 16.971 16.811 3.752 1.00 59.28 168 GLU A C 1
ATOM 1438 O O . GLU A 1 168 ? 16.668 16.157 4.753 1.00 59.28 168 GLU A O 1
ATOM 1443 N N . ARG A 1 169 ? 16.269 16.701 2.618 1.00 59.91 169 ARG A N 1
ATOM 1444 C CA . ARG A 1 169 ? 15.037 15.924 2.457 1.00 59.91 169 ARG A CA 1
ATOM 1445 C C . ARG A 1 169 ? 15.139 14.839 1.386 1.00 59.91 169 ARG A C 1
ATOM 1447 O O . ARG A 1 169 ? 14.144 14.144 1.181 1.00 59.91 169 ARG A O 1
ATOM 1454 N N . TRP A 1 170 ? 16.296 14.666 0.747 1.00 60.53 170 TRP A N 1
ATOM 1455 C CA . TRP A 1 170 ? 16.485 13.810 -0.426 1.00 60.53 170 TRP A CA 1
ATOM 1456 C C . TRP A 1 170 ? 15.387 13.991 -1.490 1.00 60.53 170 TRP A C 1
ATOM 1458 O O . TRP A 1 170 ? 14.857 13.019 -2.040 1.00 60.53 170 TRP A O 1
ATOM 1468 N N . GLN A 1 171 ? 14.975 15.240 -1.726 1.00 62.97 171 GLN A N 1
ATOM 1469 C CA . GLN A 1 171 ? 13.976 15.557 -2.750 1.00 62.97 171 GLN A CA 1
ATOM 1470 C C . GLN A 1 171 ? 14.516 15.246 -4.142 1.00 62.97 171 GLN A C 1
ATOM 1472 O O . GLN A 1 171 ? 13.782 14.700 -4.968 1.00 62.97 171 GLN A O 1
ATOM 1477 N N . ASN A 1 172 ? 15.807 15.498 -4.339 1.00 67.50 172 ASN A N 1
ATOM 1478 C CA . ASN A 1 172 ? 16.533 15.158 -5.549 1.00 67.50 172 ASN A CA 1
ATOM 1479 C C . ASN A 1 172 ? 16.941 13.676 -5.519 1.00 67.50 172 ASN A C 1
ATOM 1481 O O . ASN A 1 172 ? 17.933 13.296 -4.894 1.00 67.50 172 ASN A O 1
ATOM 1485 N N . LYS A 1 173 ? 16.163 12.837 -6.207 1.00 75.88 173 LYS A N 1
ATOM 1486 C CA . LYS A 1 173 ? 16.477 11.425 -6.467 1.00 75.88 173 LYS A CA 1
ATOM 1487 C C . LYS A 1 173 ? 16.087 11.065 -7.894 1.00 75.88 173 LYS A C 1
ATOM 1489 O O . LYS A 1 173 ? 15.060 11.531 -8.388 1.00 75.88 173 LYS A O 1
ATOM 1494 N N . ASP A 1 174 ? 16.887 10.211 -8.510 1.00 86.56 174 ASP A N 1
ATOM 1495 C CA . ASP A 1 174 ? 16.504 9.568 -9.757 1.00 86.56 174 ASP A CA 1
ATOM 1496 C C . ASP A 1 174 ? 15.566 8.400 -9.421 1.00 86.56 174 ASP A C 1
ATOM 1498 O O . ASP A 1 174 ? 15.570 7.890 -8.293 1.00 86.56 174 ASP A O 1
ATOM 1502 N N . TYR A 1 175 ? 14.733 7.966 -10.361 1.00 88.25 175 TYR A N 1
ATOM 1503 C CA . TYR A 1 175 ? 13.881 6.805 -10.129 1.00 88.25 175 TYR A CA 1
ATOM 1504 C C . TYR A 1 175 ? 13.562 6.023 -11.395 1.00 88.25 175 TYR A C 1
ATOM 1506 O O . TYR A 1 175 ? 13.584 6.541 -12.512 1.00 88.25 175 TYR A O 1
ATOM 1514 N N . ILE A 1 176 ? 13.256 4.744 -11.199 1.00 91.62 176 ILE A N 1
ATOM 1515 C CA . ILE A 1 176 ? 12.742 3.849 -12.230 1.00 91.62 176 ILE A CA 1
ATOM 1516 C C . ILE A 1 176 ? 11.366 3.373 -11.771 1.00 91.62 176 ILE A C 1
ATOM 1518 O O . ILE A 1 176 ? 11.268 2.718 -10.735 1.00 91.62 176 ILE A O 1
ATOM 1522 N N . SER A 1 177 ? 10.322 3.699 -12.531 1.00 93.31 177 SER A N 1
ATOM 1523 C CA . SER A 1 177 ? 8.963 3.192 -12.330 1.00 93.31 177 SER A CA 1
ATOM 1524 C C . SER A 1 177 ? 8.662 2.086 -13.342 1.00 93.31 177 SER A C 1
ATOM 1526 O O . SER A 1 177 ? 9.001 2.198 -14.522 1.00 93.31 177 SER A O 1
ATOM 1528 N N . TYR A 1 178 ? 8.036 1.016 -12.864 1.00 94.00 178 TYR A N 1
ATOM 1529 C CA . TYR A 1 178 ? 7.516 -0.098 -13.643 1.00 94.00 178 TYR A CA 1
ATOM 1530 C C . TYR A 1 178 ? 6.008 -0.152 -13.416 1.00 94.00 178 TYR A C 1
ATOM 1532 O O . TYR A 1 178 ? 5.575 -0.493 -12.316 1.00 94.00 178 TYR A O 1
ATOM 1540 N N . ALA A 1 179 ? 5.222 0.167 -14.439 1.00 94.12 179 ALA A N 1
ATOM 1541 C CA . ALA A 1 179 ? 3.768 0.120 -14.398 1.00 94.12 179 ALA A CA 1
ATOM 1542 C C . ALA A 1 179 ? 3.255 -1.169 -15.048 1.00 94.12 179 ALA A C 1
ATOM 1544 O O . ALA A 1 179 ? 3.691 -1.533 -16.144 1.00 94.12 179 ALA A O 1
ATOM 1545 N N . PHE A 1 180 ? 2.311 -1.836 -14.387 1.00 93.44 180 PHE A N 1
ATOM 1546 C CA . PHE A 1 180 ? 1.764 -3.129 -14.788 1.00 93.44 180 PHE A CA 1
ATOM 1547 C C . PHE A 1 180 ? 0.246 -3.073 -14.951 1.00 93.44 180 PHE A C 1
ATOM 1549 O O . PHE A 1 180 ? -0.433 -2.326 -14.249 1.00 93.44 180 PHE A O 1
ATOM 1556 N N . THR A 1 181 ? -0.301 -3.949 -15.794 1.00 93.25 181 THR A N 1
ATOM 1557 C CA . THR A 1 181 ? -1.730 -4.306 -15.748 1.00 93.25 181 THR A CA 1
ATOM 1558 C C . THR A 1 181 ? -1.903 -5.817 -15.598 1.00 93.25 181 THR A C 1
ATOM 1560 O O . THR A 1 181 ? -1.017 -6.578 -16.004 1.00 93.25 181 THR A O 1
ATOM 1563 N N . PRO A 1 182 ? -3.058 -6.285 -15.091 1.00 92.69 182 PRO A N 1
ATOM 1564 C CA . PRO A 1 182 ? -3.429 -7.698 -15.076 1.00 92.69 182 PRO A CA 1
ATOM 1565 C C . PRO A 1 182 ? -3.264 -8.416 -16.419 1.00 92.69 182 PRO A C 1
ATOM 1567 O O . PRO A 1 182 ? -2.950 -9.601 -16.451 1.00 92.69 182 PRO A O 1
ATOM 1570 N N . ALA A 1 183 ? -3.443 -7.696 -17.530 1.00 91.19 183 ALA A N 1
ATOM 1571 C CA . ALA A 1 183 ? -3.326 -8.231 -18.884 1.00 91.19 183 ALA A CA 1
ATOM 1572 C C . ALA A 1 183 ? -1.870 -8.398 -19.367 1.00 91.19 183 ALA A C 1
ATOM 1574 O O . ALA A 1 183 ? -1.653 -8.769 -20.519 1.00 91.19 183 ALA A O 1
ATOM 1575 N N . GLY A 1 184 ? -0.877 -8.111 -18.519 1.00 90.62 184 GLY A N 1
ATOM 1576 C CA . GLY A 1 184 ? 0.541 -8.251 -18.845 1.00 90.62 184 GLY A CA 1
ATOM 1577 C C . GLY A 1 184 ? 1.156 -7.030 -19.527 1.00 90.62 184 GLY A C 1
ATOM 1578 O O . GLY A 1 184 ? 2.246 -7.142 -20.084 1.00 90.62 184 GLY A O 1
ATOM 1579 N N . TYR A 1 185 ? 0.497 -5.865 -19.500 1.00 91.94 185 TYR A N 1
ATOM 1580 C CA . TYR A 1 185 ? 1.150 -4.614 -19.902 1.00 91.94 185 TYR A CA 1
ATOM 1581 C C . TYR A 1 185 ? 2.332 -4.324 -18.975 1.00 91.94 185 TYR A C 1
ATOM 1583 O O . TYR A 1 185 ? 2.222 -4.525 -17.764 1.00 91.94 185 TYR A O 1
ATOM 1591 N N . LEU A 1 186 ? 3.429 -3.827 -19.547 1.00 92.69 186 LEU A N 1
ATOM 1592 C CA . LEU A 1 186 ? 4.589 -3.336 -18.814 1.00 92.69 186 LEU A CA 1
ATOM 1593 C C . LEU A 1 186 ? 5.121 -2.065 -19.483 1.00 92.69 186 LEU A C 1
ATOM 1595 O O . LEU A 1 186 ? 5.590 -2.120 -20.621 1.00 92.69 186 LEU A O 1
ATOM 1599 N N . GLU A 1 187 ? 5.108 -0.956 -18.746 1.00 92.88 187 GLU A N 1
ATOM 1600 C CA . GLU A 1 187 ? 5.845 0.269 -19.076 1.00 92.88 187 GLU A CA 1
ATOM 1601 C C . GLU A 1 187 ? 6.936 0.503 -18.035 1.00 92.88 187 GLU A C 1
ATOM 1603 O O . GLU A 1 187 ? 6.686 0.439 -16.836 1.00 92.88 187 GLU A O 1
ATOM 1608 N N . VAL A 1 188 ? 8.145 0.799 -18.500 1.00 92.19 188 VAL A N 1
ATOM 1609 C CA . VAL A 1 188 ? 9.283 1.189 -17.674 1.00 92.19 188 VAL A CA 1
ATOM 1610 C C . VAL A 1 188 ? 9.622 2.633 -17.993 1.00 92.19 188 VAL A C 1
ATOM 1612 O O . VAL A 1 188 ? 10.001 2.947 -19.122 1.00 92.19 188 VAL A O 1
ATOM 1615 N N . THR A 1 189 ? 9.509 3.505 -16.997 1.00 91.19 189 THR A N 1
ATOM 1616 C CA . THR A 1 189 ? 9.925 4.905 -17.085 1.00 91.19 189 THR A CA 1
ATOM 1617 C C . THR A 1 189 ? 11.137 5.113 -16.191 1.00 91.19 189 THR A C 1
ATOM 1619 O O . THR A 1 189 ? 11.075 4.847 -14.994 1.00 91.19 189 THR A O 1
ATOM 1622 N N . LYS A 1 190 ? 12.241 5.603 -16.754 1.00 89.50 190 LYS A N 1
ATOM 1623 C CA . LYS A 1 190 ? 13.411 6.035 -15.983 1.00 89.50 190 LYS A CA 1
ATOM 1624 C C . LYS A 1 190 ? 13.482 7.549 -16.005 1.00 89.50 190 LYS A C 1
ATOM 1626 O O . LYS A 1 190 ? 13.449 8.129 -17.089 1.00 89.50 190 LYS A O 1
ATOM 1631 N N . ILE A 1 191 ? 13.610 8.166 -14.839 1.00 84.75 191 ILE A N 1
ATOM 1632 C CA . ILE A 1 191 ? 13.781 9.609 -14.694 1.00 84.75 191 ILE A CA 1
ATOM 1633 C C . ILE A 1 191 ? 15.082 9.858 -13.944 1.00 84.75 191 ILE A C 1
ATOM 1635 O O . ILE A 1 191 ? 15.206 9.479 -12.780 1.00 84.75 191 ILE A O 1
ATOM 1639 N N . PHE A 1 192 ? 16.033 10.496 -14.621 1.00 81.06 192 PHE A N 1
ATOM 1640 C CA . PHE A 1 192 ? 17.295 10.938 -14.044 1.00 81.06 192 PHE A CA 1
ATOM 1641 C C . PHE A 1 192 ? 17.364 12.463 -14.129 1.00 81.06 192 PHE A C 1
ATOM 1643 O O . PHE A 1 192 ? 17.469 13.007 -15.222 1.00 81.06 192 PHE A O 1
ATOM 1650 N N . ASP A 1 193 ? 17.260 13.152 -12.997 1.00 71.06 193 ASP A N 1
ATOM 1651 C CA . ASP A 1 193 ? 17.155 14.622 -12.918 1.00 71.06 193 ASP A CA 1
ATOM 1652 C C . ASP A 1 193 ? 18.194 15.229 -11.957 1.00 71.06 193 ASP A C 1
ATOM 1654 O O . ASP A 1 193 ? 18.510 16.415 -11.988 1.00 71.06 193 ASP A O 1
ATOM 1658 N N . VAL A 1 194 ? 18.821 14.406 -11.114 1.00 62.75 194 VAL A N 1
ATOM 1659 C CA . VAL A 1 194 ? 19.670 14.901 -10.021 1.00 62.75 194 VAL A CA 1
ATOM 1660 C C . VAL A 1 194 ? 21.044 15.390 -10.492 1.00 62.75 194 VAL A C 1
ATOM 1662 O O . VAL A 1 194 ? 21.706 16.155 -9.791 1.00 62.75 194 VAL A O 1
ATOM 1665 N N . ARG A 1 195 ? 21.491 14.978 -11.685 1.00 59.25 195 ARG A N 1
ATOM 1666 C CA . ARG A 1 195 ? 22.843 15.265 -12.206 1.00 59.25 195 ARG A CA 1
ATOM 1667 C C . ARG A 1 195 ? 22.900 16.333 -13.306 1.00 59.25 195 ARG A C 1
ATOM 1669 O O . ARG A 1 195 ? 23.947 16.492 -13.924 1.00 59.25 195 ARG A O 1
ATOM 1676 N N . GLY A 1 196 ? 21.826 17.098 -13.512 1.00 56.16 196 GLY A N 1
ATOM 1677 C CA . GLY A 1 196 ? 21.838 18.314 -14.342 1.00 56.16 196 GLY A CA 1
ATOM 1678 C C . GLY A 1 196 ? 21.521 18.126 -15.829 1.00 56.16 196 GLY A C 1
ATOM 1679 O O . GLY A 1 196 ? 21.248 19.117 -16.500 1.00 56.16 196 GLY A O 1
ATOM 1680 N N . ASP A 1 197 ? 21.461 16.884 -16.311 1.00 60.50 197 ASP A N 1
ATOM 1681 C CA . ASP A 1 197 ? 20.943 16.536 -17.636 1.00 60.50 197 ASP A CA 1
ATOM 1682 C C . ASP A 1 197 ? 19.654 15.729 -17.456 1.00 60.50 197 ASP A C 1
ATOM 1684 O O . ASP A 1 197 ? 19.683 14.499 -17.424 1.00 60.50 197 ASP A O 1
ATOM 1688 N N . ALA A 1 198 ? 18.529 16.428 -17.277 1.00 69.00 198 ALA A N 1
ATOM 1689 C CA . ALA A 1 198 ? 17.223 15.801 -17.105 1.00 69.00 198 ALA A CA 1
ATOM 1690 C C . ALA A 1 198 ? 16.946 14.814 -18.253 1.00 69.00 198 ALA A C 1
ATOM 1692 O O . ALA A 1 198 ? 16.762 15.205 -19.409 1.00 69.00 198 ALA A O 1
ATOM 1693 N N . LEU A 1 199 ? 16.916 13.525 -17.928 1.00 77.75 199 LEU A N 1
ATOM 1694 C CA . LEU A 1 199 ? 16.699 12.427 -18.856 1.00 77.75 199 LEU A CA 1
ATOM 1695 C C . LEU A 1 199 ? 15.443 11.671 -18.441 1.00 77.75 199 LEU A C 1
ATOM 1697 O O . LEU A 1 199 ? 15.324 11.200 -17.312 1.00 77.75 199 LEU A O 1
ATOM 1701 N N . THR A 1 200 ? 14.511 11.519 -19.379 1.00 84.50 200 THR A N 1
ATOM 1702 C CA . THR A 1 200 ? 13.378 10.603 -19.240 1.00 84.50 200 THR A CA 1
ATOM 1703 C C . THR A 1 200 ? 13.436 9.569 -20.356 1.00 84.50 200 THR A C 1
ATOM 1705 O O . THR A 1 200 ? 13.276 9.909 -21.527 1.00 84.50 200 THR A O 1
ATOM 1708 N N . GLU A 1 201 ? 13.655 8.307 -19.995 1.00 87.94 201 GLU A N 1
ATOM 1709 C CA . GLU A 1 201 ? 13.575 7.172 -20.917 1.00 87.94 201 GLU A CA 1
ATOM 1710 C C . GLU A 1 201 ? 12.286 6.396 -20.671 1.00 87.94 201 GLU A C 1
ATOM 1712 O O . GLU A 1 201 ? 11.913 6.152 -19.523 1.00 87.94 201 GLU A O 1
ATOM 1717 N N . LYS A 1 202 ? 11.636 5.961 -21.752 1.00 91.19 202 LYS A N 1
ATOM 1718 C CA . LYS A 1 202 ? 10.459 5.096 -21.690 1.00 91.19 202 LYS A CA 1
ATOM 1719 C C . LYS A 1 202 ? 10.656 3.853 -22.536 1.00 91.19 202 LYS A C 1
ATOM 1721 O O . LYS A 1 202 ? 11.100 3.938 -23.679 1.00 91.19 202 LYS A O 1
ATOM 1726 N N . TYR A 1 203 ? 10.278 2.717 -21.975 1.00 89.75 203 TYR A N 1
ATOM 1727 C CA . TYR A 1 203 ? 10.245 1.426 -22.645 1.00 89.75 203 TYR A CA 1
ATOM 1728 C C . TYR A 1 203 ? 8.895 0.765 -22.385 1.00 89.75 203 TYR A C 1
ATOM 1730 O O . TYR A 1 203 ? 8.424 0.752 -21.253 1.00 89.75 203 TYR A O 1
ATOM 1738 N N . ILE A 1 204 ? 8.287 0.200 -23.422 1.00 91.31 204 ILE A N 1
ATOM 1739 C CA . ILE A 1 204 ? 7.058 -0.590 -23.319 1.00 91.31 204 ILE A CA 1
ATOM 1740 C C . ILE A 1 204 ? 7.385 -1.980 -23.854 1.00 91.31 204 ILE A C 1
ATOM 1742 O O . ILE A 1 204 ? 8.011 -2.096 -24.908 1.00 91.31 204 ILE A O 1
ATOM 1746 N N . ALA A 1 205 ? 6.991 -3.027 -23.129 1.00 89.75 205 ALA A N 1
ATOM 1747 C CA . ALA A 1 205 ? 7.212 -4.396 -23.580 1.00 89.75 205 ALA A CA 1
ATOM 1748 C C . ALA A 1 205 ? 6.471 -4.676 -24.902 1.00 89.75 205 ALA A C 1
ATOM 1750 O O . ALA A 1 205 ? 5.296 -4.342 -25.046 1.00 89.75 205 ALA A O 1
ATOM 1751 N N . GLU A 1 206 ? 7.150 -5.320 -25.857 1.00 89.50 206 GLU A N 1
ATOM 1752 C CA . GLU A 1 206 ? 6.587 -5.628 -27.185 1.00 89.50 206 GLU A CA 1
ATOM 1753 C C . GLU A 1 206 ? 5.464 -6.678 -27.141 1.00 89.50 206 GLU A C 1
ATOM 1755 O O . GLU A 1 206 ? 4.630 -6.752 -28.044 1.00 89.50 206 GLU A O 1
ATOM 1760 N N . SER A 1 207 ? 5.430 -7.489 -26.084 1.00 90.00 207 SER A N 1
ATOM 1761 C CA . SER A 1 207 ? 4.431 -8.529 -25.845 1.00 90.00 207 SER A CA 1
ATOM 1762 C C . SER A 1 207 ? 4.047 -8.586 -24.362 1.00 90.00 207 SER A C 1
ATOM 1764 O O . SER A 1 207 ? 4.876 -8.222 -23.523 1.00 90.00 207 SER A O 1
ATOM 1766 N N . PRO A 1 208 ? 2.842 -9.086 -24.018 1.00 91.19 208 PRO A N 1
ATOM 1767 C CA . PRO A 1 208 ? 2.431 -9.253 -22.628 1.00 91.19 208 PRO A CA 1
ATOM 1768 C C . PRO A 1 208 ? 3.448 -10.046 -21.800 1.00 91.19 208 PRO A C 1
ATOM 1770 O O . PRO A 1 208 ? 3.899 -11.112 -22.223 1.00 91.19 208 PRO A O 1
ATOM 1773 N N . VAL A 1 209 ? 3.793 -9.531 -20.619 1.00 91.38 209 VAL A N 1
ATOM 1774 C CA . VAL A 1 209 ? 4.673 -10.206 -19.653 1.00 91.38 209 VAL A CA 1
ATOM 1775 C C . VAL A 1 209 ? 3.856 -11.030 -18.656 1.00 91.38 209 VAL A C 1
ATOM 1777 O O . VAL A 1 209 ? 2.672 -10.771 -18.431 1.00 91.38 209 VAL A O 1
ATOM 1780 N N . ASN A 1 210 ? 4.480 -12.030 -18.036 1.00 91.88 210 ASN A N 1
ATOM 1781 C CA . ASN A 1 210 ? 3.812 -12.898 -17.074 1.00 91.88 210 ASN A CA 1
ATOM 1782 C C . ASN A 1 210 ? 3.748 -12.242 -15.680 1.00 91.88 210 ASN A C 1
ATOM 1784 O O . ASN A 1 210 ? 4.652 -12.339 -14.855 1.00 91.88 210 ASN A O 1
ATOM 1788 N N . VAL A 1 211 ? 2.618 -11.607 -15.390 1.00 92.06 211 VAL A N 1
ATOM 1789 C CA . VAL A 1 211 ? 2.376 -10.878 -14.135 1.00 92.06 211 VAL A CA 1
ATOM 1790 C C . VAL A 1 211 ? 1.790 -11.744 -13.013 1.00 92.06 211 VAL A C 1
ATOM 1792 O O . VAL A 1 211 ? 1.161 -11.216 -12.101 1.00 92.06 211 VAL A O 1
ATOM 1795 N N . GLU A 1 212 ? 1.954 -13.070 -13.031 1.00 92.38 212 GLU A N 1
ATOM 1796 C CA . GLU A 1 212 ? 1.286 -13.922 -12.033 1.00 92.38 212 GLU A CA 1
ATOM 1797 C C . GLU A 1 212 ? 1.710 -13.591 -10.591 1.00 92.38 212 GLU A C 1
ATOM 1799 O O . GLU A 1 212 ? 0.864 -13.506 -9.703 1.00 92.38 212 GLU A O 1
ATOM 1804 N N . SER A 1 213 ? 2.990 -13.288 -10.358 1.00 93.25 213 SER A N 1
ATOM 1805 C CA . SER A 1 213 ? 3.487 -12.876 -9.034 1.00 93.25 213 SER A CA 1
ATOM 1806 C C . SER A 1 213 ? 3.144 -11.432 -8.635 1.00 93.25 213 SER A C 1
ATOM 1808 O O . SER A 1 213 ? 3.482 -11.021 -7.521 1.00 93.25 213 SER A O 1
ATOM 1810 N N . ASN A 1 214 ? 2.480 -10.653 -9.502 1.00 94.94 214 ASN A N 1
ATOM 1811 C CA . ASN A 1 214 ? 1.935 -9.335 -9.142 1.00 94.94 214 ASN A CA 1
ATOM 1812 C C . ASN A 1 214 ? 0.638 -9.460 -8.337 1.00 94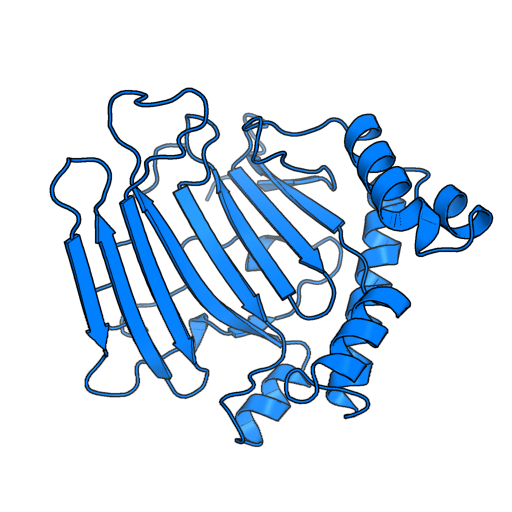.94 214 ASN A C 1
ATOM 1814 O O . ASN A 1 214 ? 0.238 -8.502 -7.678 1.00 94.94 214 ASN A O 1
ATOM 1818 N N . TRP A 1 215 ? -0.013 -10.620 -8.377 1.00 95.00 215 TRP A N 1
ATOM 1819 C CA . TRP A 1 215 ? -1.180 -10.886 -7.555 1.00 95.00 215 TRP A CA 1
ATOM 1820 C C . TRP A 1 215 ? -0.769 -11.232 -6.129 1.00 95.00 215 TRP A C 1
ATOM 1822 O O . TRP A 1 215 ? 0.083 -12.087 -5.889 1.00 95.00 215 TRP A O 1
ATOM 1832 N N . GLU A 1 216 ? -1.411 -10.570 -5.177 1.00 95.25 216 GLU A N 1
ATOM 1833 C CA . GLU A 1 216 ? -1.163 -10.729 -3.752 1.00 95.25 216 GLU A CA 1
ATOM 1834 C C . GLU A 1 216 ? -2.505 -10.945 -3.047 1.00 95.25 216 GLU A C 1
ATOM 1836 O O . GLU A 1 216 ? -3.381 -10.087 -3.162 1.00 95.25 216 GLU A O 1
ATOM 1841 N N . PRO A 1 217 ? -2.702 -12.049 -2.310 1.00 93.75 217 PRO A N 1
ATOM 1842 C CA . PRO A 1 217 ? -3.863 -12.176 -1.441 1.00 93.75 217 PRO A CA 1
ATOM 1843 C C . PRO A 1 217 ? -3.912 -11.004 -0.461 1.00 93.75 217 PRO A C 1
ATOM 1845 O O . PRO A 1 217 ? -2.893 -10.628 0.123 1.00 93.75 217 PRO A O 1
ATOM 1848 N N . TYR A 1 218 ? -5.088 -10.417 -0.262 1.00 92.38 218 TYR A N 1
ATOM 1849 C CA . TYR A 1 218 ? -5.256 -9.356 0.716 1.00 92.38 218 TYR A CA 1
ATOM 1850 C C . TYR A 1 218 ? -4.876 -9.901 2.100 1.00 92.38 218 TYR A C 1
ATOM 1852 O O . TYR A 1 218 ? -5.419 -10.928 2.520 1.00 92.38 218 TYR A O 1
ATOM 1860 N N . PRO A 1 219 ? -3.939 -9.255 2.814 1.00 93.19 219 PRO A N 1
ATOM 1861 C CA . PRO A 1 219 ? -3.353 -9.837 4.012 1.00 93.19 219 PRO A CA 1
ATOM 1862 C C . PRO A 1 219 ? -4.408 -10.061 5.100 1.00 93.19 219 PRO A C 1
ATOM 1864 O O . PRO A 1 219 ? -5.279 -9.218 5.341 1.00 93.19 219 PRO A O 1
ATOM 1867 N N . GLU A 1 220 ? -4.322 -11.191 5.800 1.00 94.56 220 GLU A N 1
ATOM 1868 C CA . GLU A 1 220 ? -5.097 -11.401 7.020 1.00 94.56 220 GLU A CA 1
ATOM 1869 C C . GLU A 1 220 ? -4.546 -10.519 8.146 1.00 94.56 220 GLU A C 1
ATOM 1871 O O . GLU A 1 220 ? -3.343 -10.268 8.244 1.00 94.56 220 GLU A O 1
ATOM 1876 N N . PHE A 1 221 ? -5.423 -10.015 9.018 1.00 96.94 221 PHE A N 1
ATOM 1877 C CA . PHE A 1 221 ? -4.983 -9.120 10.085 1.00 96.94 221 PHE A CA 1
ATOM 1878 C C . PHE A 1 221 ? -4.021 -9.830 11.049 1.00 96.94 221 PHE A C 1
ATOM 1880 O O . PHE A 1 221 ? -4.432 -10.693 11.823 1.00 96.94 221 PHE A O 1
ATOM 1887 N N . GLY A 1 222 ? -2.763 -9.387 11.067 1.00 96.75 222 GLY A N 1
ATOM 1888 C CA . GLY A 1 222 ? -1.691 -9.985 11.867 1.00 96.75 222 GLY A CA 1
ATOM 1889 C C . GLY A 1 222 ? -0.698 -10.808 11.046 1.00 96.75 222 GLY A C 1
ATOM 1890 O O . GLY A 1 222 ? 0.435 -10.965 11.491 1.00 96.75 222 GLY A O 1
ATOM 1891 N N . GLU A 1 223 ? -1.080 -11.230 9.841 1.00 96.81 223 GLU A N 1
ATOM 1892 C CA . GLU A 1 223 ? -0.292 -12.082 8.948 1.00 96.81 223 GLU A CA 1
ATOM 1893 C C . GLU A 1 223 ? 0.260 -11.254 7.781 1.00 96.81 223 GLU A C 1
ATOM 1895 O O . GLU A 1 223 ? -0.230 -11.281 6.653 1.00 96.81 223 GLU A O 1
ATOM 1900 N N . TRP A 1 224 ? 1.283 -10.451 8.075 1.00 96.62 224 TRP A N 1
ATOM 1901 C CA . TRP A 1 224 ? 1.799 -9.438 7.145 1.00 96.62 224 TRP A CA 1
ATOM 1902 C C . TRP A 1 224 ? 2.967 -9.921 6.272 1.00 96.62 224 TRP A C 1
ATOM 1904 O O . TRP A 1 224 ? 3.362 -9.231 5.339 1.00 96.62 224 TRP A O 1
ATOM 1914 N N . GLU A 1 225 ? 3.524 -11.100 6.544 1.00 95.00 225 GLU A N 1
ATOM 1915 C CA . GLU A 1 225 ? 4.767 -11.582 5.920 1.00 95.00 225 GLU A CA 1
ATOM 1916 C C . GLU A 1 225 ? 4.734 -11.571 4.385 1.00 95.00 225 GLU A C 1
ATOM 1918 O O . GLU A 1 225 ? 5.668 -11.090 3.744 1.00 95.00 225 GLU A O 1
ATOM 1923 N N . SER A 1 226 ? 3.640 -12.048 3.786 1.00 94.19 226 SER A N 1
ATOM 1924 C CA . SER A 1 226 ? 3.528 -12.184 2.328 1.00 94.19 226 SER A CA 1
ATOM 1925 C C . SER A 1 226 ? 3.608 -10.833 1.598 1.00 94.19 226 SER A C 1
ATOM 1927 O O . SER A 1 226 ? 4.351 -10.677 0.620 1.00 94.19 226 SER A O 1
ATOM 1929 N N . ILE A 1 227 ? 2.934 -9.803 2.121 1.00 95.88 227 ILE A N 1
ATOM 1930 C CA . ILE A 1 227 ? 2.915 -8.476 1.492 1.00 95.88 227 ILE A CA 1
ATOM 1931 C C . ILE A 1 227 ? 4.254 -7.726 1.663 1.00 95.88 227 ILE A C 1
ATOM 1933 O O . ILE A 1 227 ? 4.603 -6.885 0.835 1.00 95.88 227 ILE A O 1
ATOM 1937 N N . PHE A 1 228 ? 5.084 -8.100 2.641 1.00 96.19 228 PHE A N 1
ATOM 1938 C CA . PHE A 1 228 ? 6.441 -7.559 2.817 1.00 96.19 228 PHE A CA 1
ATOM 1939 C C . PHE A 1 228 ? 7.530 -8.273 1.998 1.00 96.19 228 PHE A C 1
ATOM 1941 O O . PHE A 1 228 ? 8.712 -7.949 2.113 1.00 96.19 228 PHE A O 1
ATOM 1948 N N . ARG A 1 229 ? 7.167 -9.209 1.114 1.00 92.62 229 ARG A N 1
ATOM 1949 C CA . ARG A 1 229 ? 8.122 -9.874 0.220 1.00 92.62 229 ARG A CA 1
ATOM 1950 C C . ARG A 1 229 ? 8.730 -8.891 -0.790 1.00 92.62 229 ARG A C 1
ATOM 1952 O O . ARG A 1 229 ? 8.060 -8.465 -1.727 1.00 92.62 229 ARG A O 1
ATOM 1959 N N . MET A 1 230 ? 10.023 -8.598 -0.637 1.00 91.31 230 MET A N 1
ATOM 1960 C CA . MET A 1 230 ? 10.787 -7.726 -1.545 1.00 91.31 230 MET A CA 1
ATOM 1961 C C . MET A 1 230 ? 11.087 -8.364 -2.907 1.00 91.31 230 MET A C 1
ATOM 1963 O O . MET A 1 230 ? 11.063 -7.688 -3.922 1.00 91.31 230 MET A O 1
ATOM 1967 N N . LYS A 1 231 ? 11.397 -9.664 -2.958 1.00 89.69 231 LYS A N 1
ATOM 1968 C CA . LYS A 1 231 ? 11.635 -10.387 -4.220 1.00 89.69 231 LYS A CA 1
ATOM 1969 C C . LYS A 1 231 ? 10.422 -11.252 -4.528 1.00 89.69 231 LYS A C 1
ATOM 1971 O O . LYS A 1 231 ? 10.228 -12.279 -3.880 1.00 89.69 231 LYS A O 1
ATOM 1976 N N . ARG A 1 232 ? 9.584 -10.802 -5.464 1.00 90.94 232 ARG A N 1
ATOM 1977 C CA . ARG A 1 232 ? 8.274 -11.415 -5.747 1.00 90.94 232 ARG A CA 1
ATOM 1978 C C . ARG A 1 232 ? 8.294 -12.372 -6.930 1.00 90.94 232 ARG A C 1
ATOM 1980 O O . ARG A 1 232 ? 7.654 -13.413 -6.865 1.00 90.94 232 ARG A O 1
ATOM 1987 N N . TRP A 1 233 ? 9.040 -12.021 -7.968 1.00 90.62 233 TRP A N 1
ATOM 1988 C CA . TRP A 1 233 ? 9.010 -12.722 -9.244 1.00 90.62 233 TRP A CA 1
ATOM 1989 C C . TRP A 1 233 ? 9.928 -13.934 -9.286 1.00 90.62 233 TRP A C 1
ATOM 1991 O O . TRP A 1 233 ? 11.037 -13.922 -8.743 1.00 90.62 233 TRP A O 1
ATOM 2001 N N . LYS A 1 234 ? 9.451 -14.969 -9.971 1.00 88.38 234 LYS A N 1
ATOM 2002 C CA . LYS A 1 234 ? 10.207 -16.174 -10.307 1.00 88.38 234 LYS A CA 1
ATOM 2003 C C . LYS A 1 234 ? 10.894 -15.999 -11.658 1.00 88.38 234 LYS A C 1
ATOM 2005 O O . LYS A 1 234 ? 10.607 -15.075 -12.420 1.00 88.38 234 LYS A O 1
ATOM 2010 N N . GLU A 1 235 ? 11.803 -16.918 -11.954 1.00 83.19 235 GLU A N 1
ATOM 2011 C CA . GLU A 1 235 ? 12.438 -17.008 -13.265 1.00 83.19 235 GLU A CA 1
ATOM 2012 C C . GLU A 1 235 ? 11.375 -17.088 -14.376 1.00 83.19 235 GLU A C 1
ATOM 2014 O O . GLU A 1 235 ? 10.467 -17.917 -14.317 1.00 83.19 235 GLU A O 1
ATOM 2019 N N . GLY A 1 236 ? 11.468 -16.190 -15.363 1.00 79.38 236 GLY A N 1
ATOM 2020 C CA . GLY A 1 236 ? 10.566 -16.139 -16.519 1.00 79.38 236 GLY A CA 1
ATOM 2021 C C . GLY A 1 236 ? 9.237 -15.390 -16.329 1.00 79.38 236 GLY A C 1
ATOM 2022 O O . GLY A 1 236 ? 8.434 -15.375 -17.258 1.00 79.38 236 GLY A O 1
ATOM 2023 N N . GLU A 1 237 ? 8.967 -14.776 -15.171 1.00 82.12 237 GLU A N 1
ATOM 2024 C CA . GLU A 1 237 ? 7.729 -14.000 -14.966 1.00 82.12 237 GLU A CA 1
ATOM 2025 C C . GLU A 1 237 ? 7.839 -12.566 -15.531 1.00 82.12 237 GLU A C 1
ATOM 2027 O O . GLU A 1 237 ? 6.970 -12.093 -16.262 1.00 82.12 237 GLU A O 1
ATOM 2032 N N . LEU A 1 238 ? 8.961 -11.886 -15.302 1.00 75.69 238 LEU A N 1
ATOM 2033 C CA . LEU A 1 238 ? 9.204 -10.547 -15.846 1.00 75.69 238 LEU A CA 1
ATOM 2034 C C . LEU A 1 238 ? 10.054 -10.579 -17.114 1.00 75.69 238 LEU A C 1
ATOM 2036 O O . LEU A 1 238 ? 10.870 -11.479 -17.303 1.00 75.69 238 LEU A O 1
ATOM 2040 N N . ALA A 1 239 ? 9.929 -9.536 -17.941 1.00 64.62 239 ALA A N 1
ATOM 2041 C CA . ALA A 1 239 ? 10.907 -9.263 -18.990 1.00 64.62 239 ALA A CA 1
ATOM 2042 C C . ALA A 1 239 ? 12.323 -9.175 -18.387 1.00 64.62 239 ALA A C 1
ATOM 2044 O O . ALA A 1 239 ? 12.477 -8.725 -17.249 1.00 64.62 239 ALA A O 1
ATOM 2045 N N . GLU A 1 240 ? 13.354 -9.537 -19.159 1.00 57.34 240 GLU A N 1
ATOM 2046 C CA . GLU A 1 240 ? 14.778 -9.592 -18.757 1.00 57.34 240 GLU A CA 1
ATOM 2047 C C . GLU A 1 240 ? 15.391 -8.243 -18.269 1.00 57.34 240 GLU A C 1
ATOM 2049 O O . GLU A 1 240 ? 16.607 -8.103 -18.164 1.00 57.34 240 GLU A O 1
ATOM 2054 N N . GLY A 1 241 ? 14.583 -7.227 -17.940 1.00 56.41 241 GLY A N 1
ATOM 2055 C CA . GLY A 1 241 ? 15.004 -5.857 -17.641 1.00 56.41 241 GLY A CA 1
ATOM 2056 C C . GLY A 1 241 ? 14.820 -5.348 -16.204 1.00 56.41 241 GLY A C 1
ATOM 2057 O O . GLY A 1 241 ? 15.368 -4.288 -15.902 1.00 56.41 241 GLY A O 1
ATOM 2058 N N . ILE A 1 242 ? 14.097 -6.034 -15.303 1.00 63.47 242 ILE A N 1
ATOM 2059 C CA . ILE A 1 242 ? 13.924 -5.532 -13.920 1.00 63.47 242 ILE A CA 1
ATOM 2060 C C . ILE A 1 242 ? 15.158 -5.877 -13.079 1.00 63.47 242 ILE A C 1
ATOM 2062 O O . ILE A 1 242 ? 15.279 -6.970 -12.525 1.00 63.47 242 ILE A O 1
ATOM 2066 N N . LYS A 1 243 ? 16.077 -4.918 -12.952 1.00 59.16 243 LYS A N 1
ATOM 2067 C CA . LYS A 1 243 ? 17.182 -4.988 -11.990 1.00 59.16 243 LYS A CA 1
ATOM 2068 C C . LYS A 1 243 ? 16.728 -4.372 -10.671 1.00 59.16 243 LYS A C 1
ATOM 2070 O O . LYS A 1 243 ? 16.718 -3.153 -10.526 1.00 59.16 243 LYS A O 1
ATOM 2075 N N . LEU A 1 244 ? 16.324 -5.217 -9.725 1.00 61.09 244 LEU A N 1
ATOM 2076 C CA . LEU A 1 244 ? 16.114 -4.778 -8.345 1.00 61.09 244 LEU A CA 1
ATOM 2077 C C . LEU A 1 244 ? 17.471 -4.472 -7.694 1.00 61.09 244 LEU A C 1
ATOM 2079 O O . LEU A 1 244 ? 18.447 -5.156 -8.017 1.00 61.09 244 LEU A O 1
ATOM 2083 N N . PRO A 1 245 ? 17.547 -3.502 -6.767 1.00 57.41 245 PRO A N 1
ATOM 2084 C CA . PRO A 1 245 ? 18.739 -3.303 -5.956 1.00 57.41 245 PRO A CA 1
ATOM 2085 C C . PRO A 1 245 ? 19.149 -4.624 -5.297 1.00 57.41 245 PRO A C 1
ATOM 2087 O O . PRO A 1 245 ? 18.319 -5.333 -4.715 1.00 57.41 245 PRO A O 1
ATOM 2090 N N . GLU A 1 246 ? 20.426 -4.991 -5.413 1.00 49.97 246 GLU A N 1
ATOM 2091 C CA . GLU A 1 246 ? 20.966 -6.059 -4.581 1.00 49.97 246 GLU A CA 1
ATOM 2092 C C . GLU A 1 246 ? 20.895 -5.579 -3.136 1.00 49.97 246 GLU A C 1
ATOM 2094 O O . GLU A 1 246 ? 21.381 -4.494 -2.840 1.00 49.97 246 GLU A O 1
ATOM 2099 N N . ASN A 1 247 ? 20.214 -6.368 -2.297 1.00 45.16 247 ASN A N 1
ATOM 2100 C CA . ASN A 1 247 ? 19.982 -6.170 -0.866 1.00 45.16 247 ASN A CA 1
ATOM 2101 C C . ASN A 1 247 ? 20.964 -5.147 -0.259 1.00 45.16 247 ASN A C 1
ATOM 2103 O O . ASN A 1 247 ? 22.112 -5.498 0.020 1.00 45.16 247 ASN A O 1
ATOM 2107 N N . THR A 1 248 ? 20.538 -3.889 -0.105 1.00 41.72 248 THR A N 1
ATOM 2108 C CA . THR A 1 248 ? 21.326 -2.869 0.596 1.00 41.72 248 THR A CA 1
ATOM 2109 C C . THR A 1 248 ? 21.447 -3.356 2.033 1.00 41.72 248 THR A C 1
ATOM 2111 O O . THR A 1 248 ? 20.440 -3.537 2.719 1.00 41.72 248 THR A O 1
ATOM 2114 N N . GLY A 1 249 ? 22.661 -3.777 2.389 1.00 39.28 249 GLY A N 1
ATOM 2115 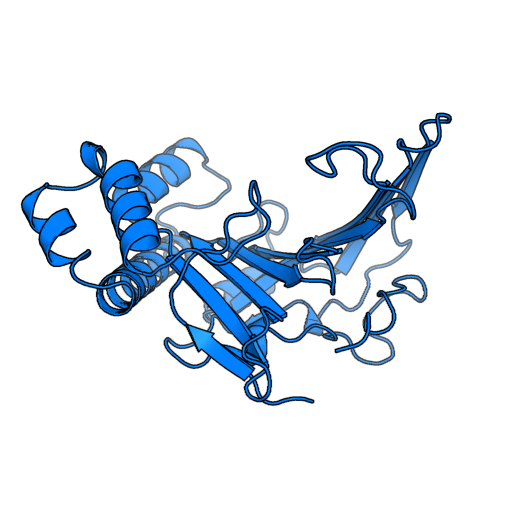C CA . GLY A 1 249 ? 22.913 -4.774 3.423 1.00 39.28 249 GLY A CA 1
ATOM 2116 C C . GLY A 1 249 ? 22.187 -4.510 4.737 1.00 39.28 249 GLY A C 1
ATOM 2117 O O . GLY A 1 249 ? 22.451 -3.514 5.396 1.00 39.28 249 GLY A O 1
ATOM 2118 N N . ASN A 1 250 ? 21.337 -5.462 5.125 1.00 35.34 250 ASN A N 1
ATOM 2119 C CA . ASN A 1 250 ? 20.848 -5.658 6.486 1.00 35.34 250 ASN A CA 1
ATOM 2120 C C . ASN A 1 250 ? 20.695 -7.156 6.772 1.00 35.34 250 ASN A C 1
ATOM 2122 O O . ASN A 1 250 ? 20.123 -7.885 5.923 1.00 35.34 250 ASN A O 1
#

Sequence (250 aa):
MQKLKYIYQNWNRSYYKLQSEEVTIKYYQRFYKSKMPKKMLTEKTQDVKTWAKYAYSANKDFMQRMWQGEFSLKNLDTFNDKVDEIARIFNVTALLETTEQPYAYLDIGGAFATVCFIDEYNRVYMQYSFQNDDISVDSEEFKNRFKNDNLFLVELEVFIYPEEMIDERWQNKDYISYAFTPAGYLEVTKIFDVRGDALTEKYIAESPVNVESNWEPYPEFGEWESIFRMKRWKEGELAEGIKLPENTGN